Protein AF-A0A1Q7QZH1-F1 (afdb_monomer_lite)

Foldseek 3Di:
DDDDPPDDFPKDKDKDKDWDWDDDPVAIFIWIFIWMWIWTDPDPPDDTDIDTDDDTPDPDTHGDWDAWWWKWWWFAFVPFQKIKTWIWTDHGIVRFIFTWIWMARVVQRWTKIFPGKGDWDDDDQKIKTKGWIDTPPDPPPFGKIKIKIKGAQDDDPPTDAIWIWMDIPPDDTDIHGGPIGMDIDDDPD

pLDDT: mean 87.29, std 14.32, range [33.56, 98.75]

Sequence (189 aa):
MACVCTDALRSFGIATTYDARIRTPSGTFADRGQAGVALNERGPGSPADFNEFFQSDQPAPLPVPTEAAKVTGGGSLVGVDARFGFVVERKISDGPATGEWQFVNLASGDIVHSVAITSLAITGNTATFSGVCRNERAPEGTPCSFFVIVQDNGEDSQAMSDTYIVTGTGFVGAAGAVVGNVKIHSSAS

Radius of gyration: 26.39 Å; chains: 1; bounding box: 82×38×66 Å

Secondary structure (DSSP, 8-state):
---------EEEEEEEEEEEEEEETTEEEEEEEEEEEEEEE-STTSPEEEEEEEEESSSSPEEPP---EEEEEEEEETTEEEEEEEEEEE-STTPPEEEEEEEEETTTTEEEEEEEEEEEEEETTEEEEEEEEEETTSPTT---EEEEEEE---SSTTPPPPEEEEEEESS--EEEEEEEEEEEEPPP-

Structure (mmCIF, N/CA/C/O backbone):
data_AF-A0A1Q7QZH1-F1
#
_entry.id   AF-A0A1Q7QZH1-F1
#
loop_
_atom_site.group_PDB
_atom_site.id
_atom_site.type_symbol
_atom_site.label_atom_id
_atom_site.label_alt_id
_atom_site.label_comp_id
_atom_site.label_asym_id
_atom_site.label_entity_id
_atom_site.label_seq_id
_atom_site.pdbx_PDB_ins_code
_atom_site.Cartn_x
_atom_site.Cartn_y
_atom_site.Cartn_z
_atom_site.occupancy
_atom_site.B_iso_or_equiv
_atom_site.auth_seq_id
_atom_site.auth_comp_id
_atom_site.auth_asym_id
_atom_site.auth_atom_id
_atom_site.pdbx_PDB_model_num
ATOM 1 N N . MET A 1 1 ? -63.083 -21.072 45.524 1.00 40.34 1 MET A N 1
ATOM 2 C CA . MET A 1 1 ? -62.665 -20.454 44.250 1.00 40.34 1 MET A CA 1
ATOM 3 C C . MET A 1 1 ? -61.173 -20.200 44.362 1.00 40.34 1 MET A C 1
ATOM 5 O O . MET A 1 1 ? -60.780 -19.315 45.106 1.00 40.34 1 MET A O 1
ATOM 9 N N . ALA A 1 2 ? -60.351 -21.084 43.794 1.00 42.16 2 ALA A N 1
ATOM 10 C CA . ALA A 1 2 ? -58.898 -20.968 43.882 1.00 42.16 2 ALA A CA 1
ATOM 11 C C . ALA A 1 2 ? -58.414 -20.044 42.759 1.00 42.16 2 ALA A C 1
ATOM 13 O O . ALA A 1 2 ? -58.698 -20.296 41.590 1.00 42.16 2 ALA A O 1
ATOM 14 N N . CYS A 1 3 ? -57.739 -18.958 43.130 1.00 44.34 3 CYS A N 1
ATOM 15 C CA . CYS A 1 3 ? -57.020 -18.102 42.198 1.00 44.34 3 CYS A CA 1
ATOM 16 C C . CYS A 1 3 ? -55.819 -18.897 41.673 1.00 44.34 3 CYS A C 1
ATOM 18 O O . CYS A 1 3 ? -54.940 -19.260 42.454 1.00 44.34 3 CYS A O 1
ATOM 20 N N . VAL A 1 4 ? -55.807 -19.227 40.382 1.00 46.78 4 VAL A N 1
ATOM 21 C CA . VAL A 1 4 ? -54.623 -19.793 39.731 1.00 46.78 4 VAL A CA 1
ATOM 22 C C . VAL A 1 4 ? -53.815 -18.608 39.224 1.00 46.78 4 VAL A C 1
ATOM 24 O O . VAL A 1 4 ? -54.162 -18.007 38.211 1.00 46.78 4 VAL A O 1
ATOM 27 N N . CYS A 1 5 ? -52.763 -18.243 39.951 1.00 46.97 5 CYS A N 1
ATOM 28 C CA . CYS A 1 5 ? -51.748 -17.341 39.425 1.00 46.97 5 CYS A CA 1
ATOM 29 C C . CYS A 1 5 ? -50.998 -18.089 38.315 1.00 46.97 5 CYS A C 1
ATOM 31 O O . CYS A 1 5 ? -50.142 -18.923 38.600 1.00 46.97 5 CYS A O 1
ATOM 33 N N . THR A 1 6 ? -51.339 -17.843 37.051 1.00 46.88 6 THR A N 1
ATOM 34 C CA . THR A 1 6 ? -50.501 -18.246 35.916 1.00 46.88 6 THR A CA 1
ATOM 35 C C . THR A 1 6 ? -49.346 -17.260 35.779 1.00 46.88 6 THR A C 1
ATOM 37 O O . THR A 1 6 ? -49.359 -16.403 34.901 1.00 46.88 6 THR A O 1
ATOM 40 N N . ASP A 1 7 ? -48.351 -17.386 36.654 1.00 50.19 7 ASP A N 1
ATOM 41 C CA . ASP A 1 7 ? -46.969 -17.108 36.258 1.00 50.19 7 ASP A CA 1
ATOM 42 C C . ASP A 1 7 ? -46.515 -18.338 35.442 1.00 50.19 7 ASP A C 1
ATOM 44 O O . ASP A 1 7 ? -46.836 -19.475 35.774 1.00 50.19 7 ASP A O 1
ATOM 48 N N . ALA A 1 8 ? -45.815 -18.246 34.325 1.00 50.06 8 ALA A N 1
ATOM 49 C CA . ALA A 1 8 ? -44.835 -17.260 33.950 1.00 50.06 8 ALA A CA 1
ATOM 50 C C . ALA A 1 8 ? -44.651 -17.324 32.431 1.00 50.06 8 ALA A C 1
ATOM 52 O O . ALA A 1 8 ? -44.758 -18.397 31.831 1.00 50.06 8 ALA A O 1
ATOM 53 N N . LEU A 1 9 ? -44.238 -16.210 31.832 1.00 50.00 9 LEU A N 1
ATOM 54 C CA . LEU A 1 9 ? -43.322 -16.293 30.699 1.00 50.00 9 LEU A CA 1
ATOM 55 C C . LEU A 1 9 ? -42.120 -17.136 31.14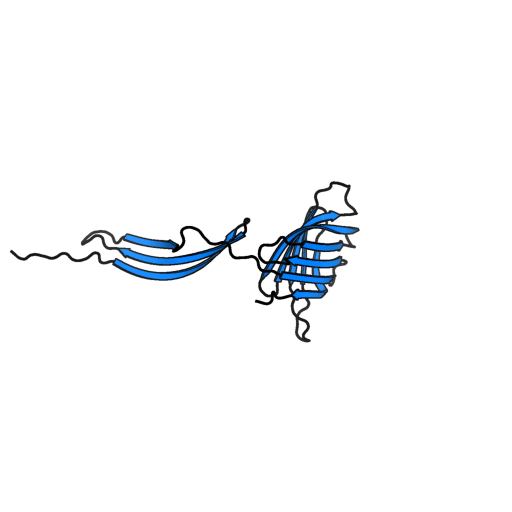7 1.00 50.00 9 LEU A C 1
ATOM 57 O O . LEU A 1 9 ? -41.292 -16.683 31.937 1.00 50.00 9 LEU A O 1
ATOM 61 N N . ARG A 1 10 ? -42.046 -18.385 30.685 1.00 61.03 10 ARG A N 1
ATOM 62 C CA . ARG A 1 10 ? -40.858 -19.224 30.840 1.00 61.03 10 ARG A CA 1
ATOM 63 C C . ARG A 1 10 ? -39.924 -18.880 29.692 1.00 61.03 10 ARG A C 1
ATOM 65 O O . ARG A 1 10 ? -39.969 -19.495 28.633 1.00 61.03 10 ARG A O 1
ATOM 72 N N . SER A 1 11 ? -39.156 -17.815 29.890 1.00 63.28 11 SER A N 1
ATOM 73 C CA . SER A 1 11 ? -38.056 -17.461 29.002 1.00 63.28 11 SER A CA 1
ATOM 74 C C . SER A 1 11 ? -36.786 -18.093 29.556 1.00 63.28 11 SER A C 1
ATOM 76 O O . SER A 1 11 ? -36.379 -17.796 30.680 1.00 63.28 11 SER A O 1
ATOM 78 N N . PHE A 1 12 ? -36.190 -19.000 28.788 1.00 69.56 12 PHE A N 1
ATOM 79 C CA . PHE A 1 12 ? -34.876 -19.558 29.082 1.00 69.56 12 PHE A CA 1
ATOM 80 C C . PHE A 1 12 ? -33.933 -19.113 27.978 1.00 69.56 12 PHE A C 1
ATOM 82 O O . PHE A 1 12 ? -34.134 -19.445 26.811 1.00 69.56 12 PHE A O 1
ATOM 89 N N . GLY A 1 13 ? -32.905 -18.358 28.339 1.00 76.94 13 GLY A N 1
ATOM 90 C CA . GLY A 1 13 ? -31.949 -17.853 27.373 1.00 76.94 13 GLY A CA 1
ATOM 91 C C . GLY A 1 13 ? -30.599 -17.589 28.003 1.00 76.94 13 GLY A C 1
ATOM 92 O O . GLY A 1 13 ? -30.476 -17.421 29.217 1.00 76.94 13 GLY A O 1
ATOM 93 N N . ILE A 1 14 ? -29.590 -17.568 27.145 1.00 78.81 14 ILE A N 1
ATOM 94 C CA . ILE A 1 14 ? -28.247 -17.119 27.482 1.00 78.81 14 ILE A CA 1
ATOM 95 C C . ILE A 1 14 ? -27.959 -15.864 26.670 1.00 78.81 14 ILE A C 1
ATOM 97 O O . ILE A 1 14 ? -28.310 -15.776 25.493 1.00 78.81 14 ILE A O 1
ATOM 101 N N . ALA A 1 15 ? -27.315 -14.898 27.307 1.00 87.88 15 ALA A N 1
ATOM 102 C CA . ALA A 1 15 ? -26.773 -13.730 26.643 1.00 87.88 15 ALA A CA 1
ATOM 103 C C . ALA A 1 15 ? -25.313 -13.580 27.057 1.00 87.88 15 ALA A C 1
ATOM 105 O O . ALA A 1 15 ? -24.949 -13.849 28.203 1.00 87.88 15 ALA A O 1
ATOM 106 N N . THR A 1 16 ? -24.486 -13.154 26.115 1.00 89.31 16 THR A N 1
ATOM 107 C CA . THR A 1 16 ? -23.112 -12.726 26.355 1.00 89.31 16 THR A CA 1
ATOM 108 C C . THR A 1 16 ? -22.960 -11.299 25.871 1.00 89.31 16 THR A C 1
ATOM 110 O O . THR A 1 16 ? -23.673 -10.858 24.969 1.00 89.31 16 THR A O 1
ATOM 113 N N . THR A 1 17 ? -22.013 -10.573 26.444 1.00 93.31 17 THR A N 1
ATOM 114 C CA . THR A 1 17 ? -21.540 -9.333 25.837 1.00 93.31 17 THR A CA 1
ATOM 115 C C . THR A 1 17 ? -20.585 -9.643 24.688 1.00 93.31 17 THR A C 1
ATOM 117 O O . THR A 1 17 ? -19.927 -10.689 24.691 1.00 93.31 17 THR A O 1
ATOM 120 N N . TYR A 1 18 ? -20.491 -8.735 23.723 1.00 89.31 18 TYR A N 1
ATOM 121 C CA . TYR A 1 18 ? -19.488 -8.763 22.663 1.00 89.31 18 TYR A CA 1
ATOM 122 C C . TYR A 1 18 ? -18.777 -7.412 22.558 1.00 89.31 18 TYR A C 1
ATOM 124 O O . TYR A 1 18 ? -19.381 -6.367 22.796 1.00 89.31 18 TYR A O 1
ATOM 132 N N . ASP A 1 19 ? -17.522 -7.462 22.118 1.00 90.00 19 ASP A N 1
ATOM 133 C CA . ASP A 1 19 ? -16.783 -6.338 21.551 1.00 90.00 19 ASP A CA 1
ATOM 134 C C . ASP A 1 19 ? -16.419 -6.716 20.109 1.00 90.00 19 ASP A C 1
ATOM 136 O O . ASP A 1 19 ? -15.806 -7.757 19.856 1.00 90.00 19 ASP A O 1
ATOM 140 N N . ALA A 1 20 ? -16.834 -5.900 19.145 1.00 85.00 20 ALA A N 1
ATOM 141 C CA . ALA A 1 20 ? -16.692 -6.157 17.721 1.00 85.00 20 ALA A CA 1
ATOM 142 C C . ALA A 1 20 ? -15.876 -5.059 17.038 1.00 85.00 20 ALA A C 1
ATOM 144 O O . ALA A 1 20 ? -15.958 -3.876 17.370 1.00 85.00 20 ALA A O 1
ATOM 145 N N . ARG A 1 21 ? -15.111 -5.458 16.019 1.00 84.06 21 ARG A N 1
ATOM 146 C CA . ARG A 1 21 ? -14.396 -4.539 15.131 1.00 84.06 21 ARG A CA 1
ATOM 147 C C . ARG A 1 21 ? -14.923 -4.691 13.709 1.00 84.06 21 ARG A C 1
ATOM 149 O O . ARG A 1 21 ? -14.686 -5.704 13.055 1.00 84.06 21 ARG A O 1
ATOM 156 N N . ILE A 1 22 ? -15.634 -3.676 13.236 1.00 83.94 22 ILE A N 1
ATOM 157 C CA . ILE A 1 22 ? -16.308 -3.636 11.937 1.00 83.94 22 ILE A CA 1
ATOM 158 C C . ILE A 1 22 ? -15.365 -2.978 10.932 1.00 83.94 22 ILE A C 1
ATOM 160 O O . ILE A 1 22 ? -14.975 -1.827 11.107 1.00 83.94 22 ILE A O 1
ATOM 164 N N . ARG A 1 23 ? -14.981 -3.691 9.870 1.00 75.88 23 ARG A N 1
ATOM 165 C CA . ARG A 1 23 ? -14.139 -3.146 8.793 1.00 75.88 23 ARG A CA 1
ATOM 166 C C . ARG A 1 23 ? -14.992 -2.867 7.564 1.00 75.88 23 ARG A C 1
ATOM 168 O O . ARG A 1 23 ? -15.700 -3.747 7.087 1.00 75.88 23 ARG A O 1
ATOM 175 N N . THR A 1 24 ? -14.894 -1.654 7.042 1.00 76.56 24 THR A N 1
ATOM 176 C CA . THR A 1 24 ? -15.587 -1.200 5.831 1.00 76.56 24 THR A CA 1
ATOM 177 C C . THR A 1 24 ? -14.598 -0.458 4.923 1.00 76.56 24 THR A C 1
ATOM 179 O O . THR A 1 24 ? -13.529 -0.060 5.397 1.00 76.56 24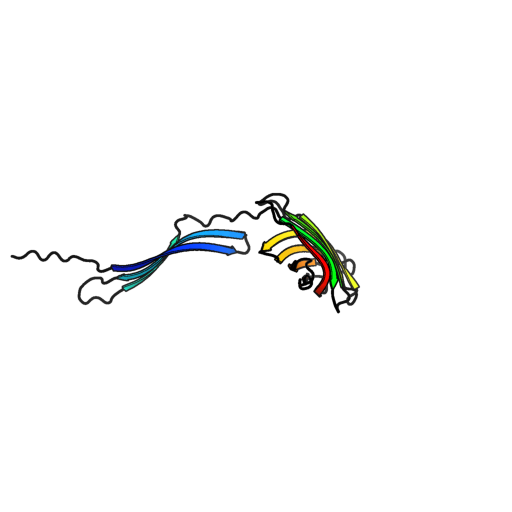 THR A O 1
ATOM 182 N N . PRO A 1 25 ? -14.932 -0.200 3.645 1.00 73.12 25 PRO A N 1
ATOM 183 C CA . PRO A 1 25 ? -14.110 0.659 2.791 1.00 73.12 25 PRO A CA 1
ATOM 184 C C . PRO A 1 25 ? -13.909 2.081 3.340 1.00 73.12 25 PRO A C 1
ATOM 186 O O . PRO A 1 25 ? -12.904 2.709 3.027 1.00 73.12 25 PRO A O 1
ATOM 189 N N . SER A 1 26 ? -14.843 2.592 4.154 1.00 69.50 26 SER A N 1
ATOM 190 C CA . SER A 1 26 ? -14.773 3.936 4.742 1.00 69.50 26 SER A CA 1
ATOM 191 C C . SER A 1 26 ? -14.037 3.992 6.081 1.00 69.50 26 SER A C 1
ATOM 193 O O . SER A 1 26 ? -13.818 5.084 6.601 1.00 69.50 26 SER A O 1
ATOM 195 N N . GLY A 1 27 ? -13.641 2.851 6.648 1.00 68.94 27 GLY A N 1
ATOM 196 C CA . GLY A 1 27 ? -12.890 2.820 7.896 1.00 68.94 27 GLY A CA 1
ATOM 197 C C . GLY A 1 27 ? -13.150 1.590 8.750 1.00 68.94 27 GLY A C 1
ATOM 198 O O . GLY A 1 27 ? -13.881 0.665 8.379 1.00 68.94 27 GLY A O 1
ATOM 199 N N . THR A 1 28 ? -12.517 1.592 9.920 1.00 79.56 28 THR A N 1
ATOM 200 C CA . THR A 1 28 ? -12.728 0.582 10.953 1.00 79.56 28 THR A CA 1
ATOM 201 C C . THR A 1 28 ? -13.490 1.192 12.115 1.00 79.56 28 THR A C 1
ATOM 203 O O . THR A 1 28 ? -13.139 2.275 12.573 1.00 79.56 28 THR A O 1
ATOM 206 N N . PHE A 1 29 ? -14.494 0.482 12.609 1.00 86.00 29 PHE A N 1
ATOM 207 C CA . PHE A 1 29 ? -15.361 0.925 13.688 1.00 86.00 29 PHE A CA 1
ATOM 208 C C . PHE A 1 29 ? -15.359 -0.104 14.818 1.00 86.00 29 PHE A C 1
ATOM 210 O O . PHE A 1 29 ? -15.213 -1.301 14.568 1.00 86.00 29 PHE A O 1
ATOM 217 N N . ALA A 1 30 ? -15.477 0.361 16.052 1.00 88.69 30 ALA A N 1
ATOM 218 C CA . ALA A 1 30 ? -15.711 -0.457 17.225 1.00 88.69 30 ALA A CA 1
ATOM 219 C C . ALA A 1 30 ? -17.203 -0.428 17.550 1.00 88.69 30 ALA A C 1
ATOM 221 O O . ALA A 1 30 ? -17.844 0.622 17.472 1.00 88.69 30 ALA A O 1
ATOM 222 N N . ASP A 1 31 ? -17.727 -1.590 17.900 1.00 91.19 31 ASP A N 1
ATOM 223 C CA . ASP A 1 31 ? -19.073 -1.756 18.421 1.00 91.19 31 ASP A CA 1
ATOM 224 C C . ASP A 1 31 ? -19.022 -2.683 19.633 1.00 91.19 31 ASP A C 1
ATOM 226 O O . ASP A 1 31 ? -18.140 -3.538 19.731 1.00 91.19 31 ASP A O 1
ATOM 230 N N . ARG A 1 32 ? -19.964 -2.522 20.552 1.00 93.06 32 ARG A N 1
ATOM 231 C CA . ARG A 1 32 ? -20.117 -3.399 21.711 1.00 93.06 32 ARG A CA 1
ATOM 232 C C . ARG A 1 32 ? -21.587 -3.572 22.026 1.00 93.06 32 ARG A C 1
ATOM 234 O O . ARG A 1 32 ? -22.387 -2.675 21.755 1.00 93.06 32 ARG A O 1
ATOM 241 N N . GLY A 1 33 ? -21.938 -4.701 22.615 1.00 92.81 33 GLY A N 1
ATOM 242 C CA . GLY A 1 33 ? -23.333 -4.993 22.895 1.00 92.81 33 GLY A CA 1
ATOM 243 C C . GLY A 1 33 ? -23.555 -6.361 23.499 1.00 92.81 33 GLY A C 1
ATOM 244 O O . GLY A 1 33 ? -22.652 -6.949 24.095 1.00 92.81 33 GLY A O 1
ATOM 245 N N . GLN A 1 34 ? -24.765 -6.877 23.315 1.00 93.44 34 GLN A N 1
ATOM 246 C CA . GLN A 1 34 ? -25.167 -8.211 23.733 1.00 93.44 34 GLN A CA 1
ATOM 247 C C . GLN A 1 34 ? -25.594 -9.066 22.544 1.00 93.44 34 GLN A C 1
ATOM 249 O O . GLN A 1 34 ? -26.285 -8.608 21.634 1.00 93.44 34 GLN A O 1
ATOM 254 N N . ALA A 1 35 ? -25.196 -10.332 22.586 1.00 91.75 35 ALA A N 1
ATOM 255 C CA . ALA A 1 35 ? -25.671 -11.373 21.692 1.00 91.75 35 ALA A CA 1
ATOM 256 C C . ALA A 1 35 ? -26.287 -12.487 22.534 1.00 91.75 35 ALA A C 1
ATOM 258 O O . ALA A 1 35 ? -25.700 -12.911 23.537 1.00 91.75 35 ALA A O 1
ATOM 259 N N . GLY A 1 36 ? -27.463 -12.966 22.147 1.00 90.31 36 GLY A N 1
ATOM 260 C CA . GLY A 1 36 ? -28.151 -13.984 22.924 1.00 90.31 36 GLY A CA 1
ATOM 261 C C . GLY A 1 36 ? -29.119 -14.828 22.121 1.00 90.31 36 GLY A C 1
ATOM 262 O O . GLY A 1 36 ? -29.566 -14.460 21.034 1.00 90.31 36 GLY A O 1
ATOM 263 N N . VAL A 1 37 ? -29.430 -15.978 22.709 1.00 88.31 37 VAL A N 1
ATOM 264 C CA . VAL A 1 37 ? -30.382 -16.955 22.191 1.00 88.31 37 VAL A CA 1
ATOM 265 C C . VAL A 1 37 ? -31.345 -17.304 23.315 1.00 88.31 37 VAL A C 1
ATOM 267 O O . VAL A 1 37 ? -30.918 -17.607 24.434 1.00 88.31 37 VAL A O 1
ATOM 270 N N . ALA A 1 38 ? -32.641 -17.259 23.025 1.00 84.81 38 ALA A N 1
ATOM 271 C CA . ALA A 1 38 ? -33.696 -17.555 23.981 1.00 84.81 38 ALA A CA 1
ATOM 272 C C . ALA A 1 38 ? -34.776 -18.456 23.376 1.00 84.81 38 ALA A C 1
ATOM 274 O O . ALA A 1 38 ? -35.161 -18.308 22.217 1.00 84.81 38 ALA A O 1
ATOM 275 N N . LEU A 1 39 ? -35.296 -19.355 24.208 1.00 83.25 39 LEU A N 1
ATOM 276 C CA . LEU A 1 39 ? -36.536 -20.083 23.979 1.00 83.25 39 LEU A CA 1
ATOM 277 C C . LEU A 1 39 ? -37.633 -19.425 24.809 1.00 83.25 39 LEU A C 1
ATOM 279 O O . LEU A 1 39 ? -37.523 -19.323 26.034 1.00 83.25 39 LEU A O 1
ATOM 283 N N . ASN A 1 40 ? -38.685 -18.974 24.135 1.00 78.12 40 ASN A N 1
ATOM 284 C CA . ASN A 1 40 ? -39.823 -18.316 24.756 1.00 78.12 40 ASN A CA 1
ATOM 285 C C . ASN A 1 40 ? -41.071 -19.181 24.583 1.00 78.12 40 ASN A C 1
ATOM 287 O O . ASN A 1 40 ? -41.546 -19.384 23.467 1.00 78.12 40 ASN A O 1
ATOM 291 N N . GLU A 1 41 ? -41.645 -19.662 25.683 1.00 75.25 41 GLU A N 1
ATOM 292 C CA . GLU A 1 41 ? -42.950 -20.325 25.647 1.00 75.25 41 GLU A CA 1
ATOM 293 C C . GLU A 1 41 ? -44.065 -19.297 25.888 1.00 75.25 41 GLU A C 1
ATOM 295 O O . GLU A 1 41 ? -44.160 -18.706 26.966 1.00 75.25 41 GLU A O 1
ATOM 300 N N . ARG A 1 42 ? -44.945 -19.094 24.894 1.00 67.69 42 ARG A N 1
ATOM 301 C CA . ARG A 1 42 ? -46.113 -18.186 24.997 1.00 67.69 42 ARG A CA 1
ATOM 302 C C . ARG A 1 42 ? -47.256 -18.714 25.872 1.00 67.69 42 ARG A C 1
ATOM 304 O O . ARG A 1 42 ? -48.280 -18.047 26.004 1.00 67.69 42 ARG A O 1
ATOM 311 N N . GLY A 1 43 ? -47.082 -19.883 26.482 1.00 65.62 43 GLY A N 1
ATOM 312 C CA . GLY A 1 43 ? -48.049 -20.522 27.367 1.00 65.62 43 GLY A CA 1
ATOM 313 C C . GLY A 1 43 ? -48.318 -21.985 26.995 1.00 65.62 43 GLY A C 1
ATOM 314 O O . GLY A 1 43 ? -47.794 -22.486 25.997 1.00 65.62 43 GLY A O 1
ATOM 315 N N . PRO A 1 44 ? -49.140 -22.691 27.790 1.00 65.12 44 PRO A N 1
ATOM 316 C CA . PRO A 1 44 ? -49.392 -24.119 27.609 1.00 65.12 44 PRO A CA 1
ATOM 317 C C . PRO A 1 44 ? -49.995 -24.428 26.231 1.00 65.12 44 PRO A C 1
ATOM 319 O O . PRO A 1 44 ? -51.029 -23.873 25.866 1.00 65.12 44 PRO A O 1
ATOM 322 N N . GLY A 1 45 ? -49.357 -25.324 25.472 1.00 66.69 45 GLY A N 1
ATOM 323 C CA . GLY A 1 45 ? -49.828 -25.762 24.150 1.00 66.69 45 GLY A CA 1
ATOM 324 C C . GLY A 1 45 ? -49.454 -24.845 22.978 1.00 66.69 45 GLY A C 1
ATOM 325 O O . GLY A 1 45 ? -49.818 -25.153 21.845 1.00 66.69 45 GLY A O 1
ATOM 326 N N . SER A 1 46 ? -48.721 -23.753 23.222 1.00 70.25 46 SER A N 1
ATOM 327 C CA . SER A 1 46 ? -48.132 -22.935 22.152 1.00 70.25 46 SER A CA 1
ATOM 328 C C . SER A 1 46 ? -46.774 -23.505 21.724 1.00 70.25 46 SER A C 1
ATOM 330 O O . SER A 1 46 ? -46.047 -24.010 22.582 1.00 70.25 46 SER A O 1
ATOM 332 N N . PRO A 1 47 ? -46.395 -23.427 20.435 1.00 71.62 47 PRO A N 1
ATOM 333 C CA . PRO A 1 47 ? -45.027 -23.728 20.028 1.00 71.62 47 PRO A CA 1
ATOM 334 C C . PRO A 1 47 ? -44.052 -22.773 20.731 1.00 71.62 47 PRO A C 1
ATOM 336 O O . PRO A 1 47 ? -44.365 -21.600 20.938 1.00 71.62 47 PRO A O 1
ATOM 339 N N . ALA A 1 48 ? -42.889 -23.290 21.129 1.00 73.88 48 ALA A N 1
ATOM 340 C CA . ALA A 1 48 ? -41.814 -22.461 21.655 1.00 73.88 48 ALA A CA 1
ATOM 341 C C . ALA A 1 48 ? -41.254 -21.580 20.529 1.00 73.88 48 ALA A C 1
ATOM 343 O O . ALA A 1 48 ? -40.928 -22.082 19.451 1.00 73.88 48 ALA A O 1
ATOM 344 N N . ASP A 1 49 ? -41.125 -20.283 20.796 1.00 80.31 49 ASP A N 1
ATOM 345 C CA . ASP A 1 49 ? -40.507 -19.328 19.885 1.00 80.31 49 ASP A CA 1
ATOM 346 C C . ASP A 1 49 ? -38.999 -19.290 20.162 1.00 80.31 49 ASP A C 1
ATOM 348 O O . ASP A 1 49 ? -38.562 -19.028 21.287 1.00 80.31 49 ASP A O 1
ATOM 352 N N . PHE A 1 50 ? -38.198 -19.539 19.130 1.00 80.50 50 PHE A N 1
ATOM 353 C CA . PHE A 1 50 ? -36.752 -19.355 19.173 1.00 80.50 50 PHE A CA 1
ATOM 354 C C . PHE A 1 50 ? -36.419 -17.911 18.791 1.00 80.50 50 PHE A C 1
ATOM 356 O O . PHE A 1 50 ? -36.819 -17.445 17.724 1.00 80.50 50 PHE A O 1
ATOM 363 N N . ASN A 1 51 ? -35.718 -17.197 19.669 1.00 82.69 51 ASN A N 1
ATOM 364 C CA . ASN A 1 51 ? -35.330 -15.808 19.463 1.00 82.69 51 ASN A CA 1
ATOM 365 C C . ASN A 1 51 ? -33.809 -15.670 19.531 1.00 82.69 51 ASN A C 1
ATOM 367 O O . ASN A 1 51 ? -33.209 -15.956 20.567 1.00 82.69 51 ASN A O 1
ATOM 371 N N . GLU A 1 52 ? -33.212 -15.175 18.454 1.00 87.81 52 GLU A N 1
ATOM 372 C CA . GLU A 1 52 ? -31.814 -14.750 18.409 1.00 87.81 52 GLU A CA 1
ATOM 373 C C . GLU A 1 52 ? -31.782 -13.229 18.350 1.00 87.81 52 GLU A C 1
ATOM 375 O O . GLU A 1 52 ? -32.515 -12.617 17.569 1.00 87.81 52 GLU A O 1
ATOM 380 N N . PHE A 1 53 ? -30.938 -12.607 19.166 1.00 85.06 53 PHE A N 1
ATOM 381 C CA . PHE A 1 53 ? -30.774 -11.161 19.129 1.00 85.06 53 PHE A CA 1
ATOM 382 C C . PHE A 1 53 ? -29.306 -10.760 19.129 1.00 85.06 53 PHE A C 1
ATOM 384 O O . PHE A 1 53 ? -28.467 -11.359 19.802 1.00 85.06 53 PHE A O 1
ATOM 391 N N . PHE A 1 54 ? -29.045 -9.686 18.391 1.00 87.31 54 PHE A N 1
ATOM 392 C CA . PHE A 1 54 ? -27.844 -8.873 18.478 1.00 87.31 54 PHE A CA 1
ATOM 393 C C . PHE A 1 54 ? -28.295 -7.456 18.784 1.00 87.31 54 PHE A C 1
ATOM 395 O O . PHE A 1 54 ? -29.051 -6.859 18.016 1.00 87.31 54 PHE A O 1
ATOM 402 N N . GLN A 1 55 ? -27.858 -6.934 19.919 1.00 90.19 55 GLN A N 1
ATOM 403 C CA . GLN A 1 55 ? -28.217 -5.602 20.363 1.00 90.19 55 GLN A CA 1
ATOM 404 C C . GLN A 1 55 ? -26.943 -4.833 20.672 1.00 90.19 55 GLN A C 1
ATOM 406 O O . GLN A 1 55 ? -26.239 -5.167 21.620 1.00 90.19 55 GLN A O 1
ATOM 411 N N . SER A 1 56 ? -26.662 -3.809 19.869 1.00 90.44 56 SER A N 1
ATOM 412 C CA . SER A 1 56 ? -25.595 -2.857 20.167 1.00 90.44 56 SER A CA 1
ATOM 413 C C . SER A 1 56 ? -25.995 -1.982 21.357 1.00 90.44 56 SER A C 1
ATOM 415 O O . SER A 1 56 ? -27.141 -1.535 21.461 1.00 90.44 56 SER A O 1
ATOM 417 N N . ASP A 1 57 ? -25.030 -1.708 22.233 1.00 91.94 57 ASP A N 1
ATOM 418 C CA . ASP A 1 57 ? -25.152 -0.739 23.327 1.00 91.94 57 ASP A CA 1
ATOM 419 C C . ASP A 1 57 ? -24.894 0.700 22.845 1.00 91.94 57 ASP A C 1
ATOM 421 O O . ASP A 1 57 ? -24.940 1.654 23.629 1.00 91.94 57 ASP A O 1
ATOM 425 N N . GLN A 1 58 ? -24.569 0.871 21.561 1.00 86.50 58 GLN A N 1
ATOM 426 C CA . GLN A 1 58 ? -24.216 2.146 20.959 1.00 86.50 58 GLN A CA 1
ATOM 427 C C . GLN A 1 58 ? -25.250 2.541 19.894 1.00 86.50 58 GLN A C 1
ATOM 429 O O . GLN A 1 58 ? -25.690 1.713 19.102 1.00 86.50 58 GLN A O 1
ATOM 434 N N . PRO A 1 59 ? -25.633 3.828 19.814 1.00 85.50 59 PRO A N 1
ATOM 435 C CA . PRO A 1 59 ? -26.549 4.298 18.773 1.00 85.50 59 PRO A CA 1
ATOM 436 C C . PRO A 1 59 ? -25.932 4.223 17.365 1.00 85.50 59 PRO A C 1
ATOM 438 O O . PRO A 1 59 ? -26.660 4.208 16.376 1.00 85.50 59 PRO A O 1
ATOM 441 N N . ALA A 1 60 ? -24.598 4.185 17.276 1.00 83.38 60 ALA A N 1
ATOM 442 C CA . ALA A 1 60 ? -23.831 3.896 16.071 1.00 83.38 60 ALA A CA 1
ATOM 443 C C . ALA A 1 60 ? -22.431 3.367 16.451 1.00 83.38 60 ALA A C 1
ATOM 445 O O . ALA A 1 60 ? -21.914 3.760 17.504 1.00 83.38 60 ALA A O 1
ATOM 446 N N . PRO A 1 61 ? -21.787 2.548 15.596 1.00 80.81 61 PRO A N 1
ATOM 447 C CA . PRO A 1 61 ? -20.394 2.148 15.777 1.00 80.81 61 PRO A CA 1
ATOM 448 C C . PRO A 1 61 ? -19.459 3.361 15.833 1.00 80.81 61 PRO A C 1
ATOM 450 O O . PRO A 1 61 ? -19.575 4.286 15.023 1.00 80.81 61 PRO A O 1
ATOM 453 N N . LEU A 1 62 ? -18.507 3.356 16.763 1.00 84.25 62 LEU A N 1
ATOM 454 C CA . LEU A 1 62 ? -17.531 4.437 16.900 1.00 84.25 62 LEU A CA 1
ATOM 455 C C . LEU A 1 62 ? -16.349 4.206 15.956 1.00 84.25 62 LEU A C 1
ATOM 457 O O . LEU A 1 62 ? -15.847 3.085 15.904 1.00 84.25 62 LEU A O 1
ATOM 461 N N . PRO A 1 63 ? -15.855 5.219 15.225 1.00 81.75 63 PRO A N 1
ATOM 462 C CA . PRO A 1 63 ? -14.636 5.060 14.442 1.00 81.75 63 PRO A CA 1
ATOM 463 C C . PRO A 1 63 ? -13.470 4.701 15.370 1.00 81.75 63 PRO A C 1
ATOM 465 O O . PRO A 1 63 ? -13.276 5.327 16.412 1.00 81.75 63 PRO A O 1
ATOM 468 N N . VAL A 1 64 ? -12.701 3.679 14.996 1.00 79.25 64 VAL A N 1
ATOM 469 C CA . VAL A 1 64 ? -11.439 3.358 15.664 1.00 79.25 64 VAL A CA 1
ATOM 470 C C . VAL A 1 64 ? -10.386 4.311 15.113 1.00 79.25 64 VAL A C 1
ATOM 472 O O . VAL A 1 64 ? -10.166 4.278 13.896 1.00 79.25 64 VAL A O 1
ATOM 475 N N . PRO A 1 65 ? -9.723 5.115 15.964 1.00 74.00 65 PRO A N 1
ATOM 476 C CA . PRO A 1 65 ? -8.664 5.997 15.510 1.00 74.00 65 PRO A CA 1
ATOM 477 C C . PRO A 1 65 ? -7.598 5.213 14.753 1.00 74.00 65 PRO A C 1
ATOM 479 O O . PRO A 1 65 ? -7.146 4.144 15.176 1.00 74.00 65 PRO A O 1
ATOM 482 N N . THR A 1 66 ? -7.195 5.744 13.611 1.00 76.50 66 THR A N 1
ATOM 483 C CA . THR A 1 66 ? -6.017 5.259 12.906 1.00 76.50 66 THR A CA 1
ATOM 484 C C . THR A 1 66 ? -4.788 5.853 13.572 1.00 76.50 66 THR A C 1
ATOM 486 O O . THR A 1 66 ? -4.579 7.059 13.530 1.00 76.50 66 THR A O 1
ATOM 489 N N . GLU A 1 67 ? -3.973 5.022 14.214 1.00 81.44 67 GLU A N 1
ATOM 490 C CA . GLU A 1 67 ? -2.806 5.511 14.950 1.00 81.44 67 GLU A CA 1
ATOM 491 C C . GLU A 1 67 ? -1.743 6.123 14.033 1.00 81.44 67 GLU A C 1
ATOM 493 O O . GLU A 1 67 ? -1.620 5.767 12.849 1.00 81.44 67 GLU A O 1
ATOM 498 N N . ALA A 1 68 ? -0.958 7.040 14.609 1.00 86.88 68 ALA A N 1
ATOM 499 C CA . ALA A 1 68 ? 0.311 7.443 14.027 1.00 86.88 68 ALA A CA 1
ATOM 500 C C . ALA A 1 68 ? 1.170 6.195 13.788 1.00 86.88 68 ALA A C 1
ATOM 502 O O . ALA A 1 68 ? 1.215 5.291 14.608 1.00 86.88 68 ALA A O 1
ATOM 503 N N . ALA A 1 69 ? 1.813 6.112 12.637 1.00 90.31 69 ALA A N 1
ATOM 504 C CA . ALA A 1 69 ? 2.506 4.903 12.227 1.00 90.31 69 ALA A CA 1
ATOM 505 C C . ALA A 1 69 ? 3.566 5.255 11.200 1.00 90.31 69 ALA A C 1
ATOM 507 O O . ALA A 1 69 ? 3.376 6.177 10.406 1.00 90.31 69 ALA A O 1
ATOM 508 N N . LYS A 1 70 ? 4.657 4.497 11.167 1.00 95.06 70 LYS A N 1
ATOM 509 C CA . LYS A 1 70 ? 5.689 4.656 10.148 1.00 95.06 70 LYS A CA 1
ATOM 510 C C . LYS A 1 70 ? 6.194 3.297 9.704 1.00 95.06 70 LYS A C 1
ATOM 512 O O . LYS A 1 70 ? 6.463 2.422 10.520 1.00 95.06 70 LYS A O 1
ATOM 517 N N . VAL A 1 71 ? 6.351 3.143 8.398 1.00 97.50 71 VAL A N 1
ATOM 518 C CA . VAL A 1 71 ? 6.973 1.982 7.778 1.00 97.50 71 VAL A CA 1
ATOM 519 C C . VAL A 1 71 ? 8.028 2.460 6.788 1.00 97.50 71 VAL A C 1
ATOM 521 O O . VAL A 1 71 ? 7.810 3.385 6.003 1.00 97.50 71 VAL A O 1
ATOM 524 N N . THR A 1 72 ? 9.203 1.854 6.849 1.00 98.00 72 THR A N 1
ATOM 525 C CA . THR A 1 72 ? 10.319 2.153 5.950 1.00 98.00 72 THR A CA 1
ATOM 526 C C . THR A 1 72 ? 10.867 0.865 5.387 1.00 98.00 72 THR A C 1
ATOM 528 O O . THR A 1 72 ? 10.864 -0.145 6.079 1.00 98.00 72 THR A O 1
ATOM 531 N N . GLY A 1 73 ? 11.391 0.887 4.175 1.00 97.56 73 GLY A N 1
ATOM 532 C CA . GLY A 1 73 ? 12.064 -0.288 3.655 1.00 97.56 73 GLY A CA 1
ATOM 533 C C . GLY A 1 73 ? 12.706 -0.047 2.311 1.00 97.56 73 GLY A C 1
ATOM 534 O O . GLY A 1 73 ? 12.412 0.928 1.618 1.00 97.56 73 GLY A O 1
ATOM 535 N N . GLY A 1 74 ? 13.594 -0.953 1.941 1.00 98.06 74 GLY A N 1
ATOM 536 C CA . GLY A 1 74 ? 14.242 -0.922 0.644 1.00 98.06 74 GLY A CA 1
ATOM 537 C C . GLY A 1 74 ? 15.102 -2.148 0.413 1.00 98.06 74 GLY A C 1
ATOM 538 O O . GLY A 1 74 ? 15.609 -2.763 1.354 1.00 98.06 74 GLY A O 1
ATOM 539 N N . GLY A 1 75 ? 15.263 -2.496 -0.858 1.00 97.62 75 GLY A N 1
ATOM 540 C CA . GLY A 1 75 ? 16.046 -3.655 -1.255 1.00 97.62 75 GLY A CA 1
ATOM 541 C C . GLY A 1 75 ? 15.666 -4.187 -2.627 1.00 97.62 75 GLY A C 1
ATOM 542 O O . GLY A 1 75 ? 15.050 -3.501 -3.447 1.00 97.62 75 GLY A O 1
ATOM 543 N N . SER A 1 76 ? 16.054 -5.434 -2.860 1.00 97.75 76 SER A N 1
ATOM 544 C CA . SER A 1 76 ? 15.674 -6.234 -4.025 1.00 97.75 76 SER A CA 1
ATOM 545 C C . SER A 1 76 ? 14.901 -7.477 -3.606 1.00 97.75 76 SER A C 1
ATOM 547 O O . SER A 1 76 ? 14.911 -7.851 -2.435 1.00 97.75 76 SER A O 1
ATOM 549 N N . LEU A 1 77 ? 14.253 -8.137 -4.560 1.00 97.38 77 LEU A N 1
ATOM 550 C CA . LEU A 1 77 ? 13.524 -9.380 -4.314 1.00 97.38 77 LEU A CA 1
ATOM 551 C C . LEU A 1 77 ? 14.369 -10.603 -4.692 1.00 97.38 77 LEU A C 1
ATOM 553 O O . LEU A 1 77 ? 15.046 -10.619 -5.718 1.00 97.38 77 LEU A O 1
ATOM 557 N N . VAL A 1 78 ? 14.337 -11.648 -3.866 1.00 96.44 78 VAL A N 1
ATOM 558 C CA . VAL A 1 78 ? 15.026 -12.915 -4.155 1.00 96.44 78 VAL A CA 1
ATOM 559 C C . VAL A 1 78 ? 14.423 -13.556 -5.405 1.00 96.44 78 VAL A C 1
ATOM 561 O O . VAL A 1 78 ? 13.220 -13.798 -5.462 1.00 96.44 78 VAL A O 1
ATOM 564 N N . GLY A 1 79 ? 15.266 -13.866 -6.393 1.00 93.44 79 GLY A N 1
ATOM 565 C CA . GLY A 1 79 ? 14.853 -14.567 -7.615 1.00 93.44 79 GLY A CA 1
ATOM 566 C C . GLY A 1 79 ? 13.965 -13.749 -8.559 1.00 93.44 79 GLY A C 1
ATOM 567 O O . GLY A 1 79 ? 13.458 -14.300 -9.533 1.00 93.44 79 GLY A O 1
ATOM 568 N N . VAL A 1 80 ? 13.781 -12.454 -8.288 1.00 94.38 80 VAL A N 1
ATOM 569 C CA . VAL A 1 80 ? 13.015 -11.531 -9.127 1.00 94.38 80 VAL A CA 1
ATOM 570 C C . VAL A 1 80 ? 13.866 -10.289 -9.362 1.00 94.38 80 VAL A C 1
ATOM 572 O O . VAL A 1 80 ? 14.299 -9.647 -8.407 1.00 94.38 80 VAL A O 1
ATOM 575 N N . ASP A 1 81 ? 14.072 -9.914 -10.625 1.00 95.56 81 ASP A N 1
ATOM 576 C CA . ASP A 1 81 ? 14.837 -8.718 -11.000 1.00 95.56 81 ASP A CA 1
ATOM 577 C C . ASP A 1 81 ? 14.023 -7.438 -10.750 1.00 95.56 81 ASP A C 1
ATOM 579 O O . ASP A 1 81 ? 13.634 -6.708 -11.663 1.00 95.56 81 ASP A O 1
ATOM 583 N N . ALA A 1 82 ? 13.736 -7.170 -9.480 1.00 97.69 82 ALA A N 1
ATOM 584 C CA . ALA A 1 82 ? 12.986 -6.015 -9.030 1.00 97.69 82 ALA A CA 1
ATOM 585 C C . ALA A 1 82 ? 13.610 -5.393 -7.778 1.00 97.69 82 ALA A C 1
ATOM 587 O O . ALA A 1 82 ? 14.206 -6.076 -6.938 1.00 97.69 82 ALA A O 1
ATOM 588 N N . ARG A 1 83 ? 13.467 -4.073 -7.662 1.00 98.25 83 ARG A N 1
ATOM 589 C CA . ARG A 1 83 ? 13.962 -3.257 -6.549 1.00 98.25 83 ARG A CA 1
ATOM 590 C C . ARG A 1 83 ? 12.871 -2.325 -6.064 1.00 98.25 83 ARG A C 1
ATOM 592 O O . ARG A 1 83 ? 12.033 -1.890 -6.849 1.00 98.25 83 ARG A O 1
ATOM 599 N N . PHE A 1 84 ? 12.907 -1.986 -4.787 1.00 98.62 84 PHE A N 1
ATOM 600 C CA . PHE A 1 84 ? 11.946 -1.071 -4.189 1.00 98.62 84 PHE A CA 1
ATOM 601 C C . PHE A 1 84 ? 12.598 -0.214 -3.107 1.00 98.62 84 PHE A C 1
ATOM 603 O O . PHE A 1 84 ? 13.643 -0.560 -2.552 1.00 98.62 84 PHE A O 1
ATOM 610 N N . GLY A 1 85 ? 11.939 0.894 -2.788 1.00 98.69 85 GLY A N 1
ATOM 611 C CA . GLY A 1 85 ? 12.265 1.742 -1.650 1.00 98.69 85 GLY A CA 1
ATOM 612 C C . GLY A 1 85 ? 11.044 2.540 -1.222 1.00 98.69 85 GLY A C 1
ATOM 613 O O . GLY A 1 85 ? 10.257 2.964 -2.069 1.00 98.69 85 GLY A O 1
ATOM 614 N N . PHE A 1 86 ? 10.853 2.722 0.080 1.00 98.69 86 PHE A N 1
ATOM 615 C CA . PHE A 1 86 ? 9.759 3.528 0.602 1.00 98.69 86 PHE A CA 1
ATOM 616 C C . PHE A 1 86 ? 10.018 4.062 2.007 1.00 98.69 86 PHE A C 1
ATOM 618 O O . PHE A 1 86 ? 10.693 3.447 2.836 1.00 98.69 86 PHE A O 1
ATOM 625 N N . VAL A 1 87 ? 9.386 5.198 2.277 1.00 98.38 87 VAL A N 1
ATOM 626 C CA . VAL A 1 87 ? 9.170 5.761 3.607 1.00 98.38 87 VAL A CA 1
ATOM 627 C C . VAL A 1 87 ? 7.731 6.238 3.615 1.00 98.38 87 VAL A C 1
ATOM 629 O O . VAL A 1 87 ? 7.401 7.183 2.907 1.00 98.38 87 VAL A O 1
ATOM 632 N N . VAL A 1 88 ? 6.873 5.575 4.384 1.00 98.00 88 VAL A N 1
ATOM 633 C CA . VAL A 1 88 ? 5.444 5.888 4.458 1.00 98.00 88 VAL A CA 1
ATOM 634 C C . VAL A 1 88 ? 5.052 6.062 5.912 1.00 98.00 88 VAL A C 1
ATOM 636 O O . VAL A 1 88 ? 5.359 5.221 6.755 1.00 98.00 88 VAL A O 1
ATOM 639 N N . GLU A 1 89 ? 4.370 7.158 6.218 1.00 96.12 89 GLU A N 1
ATOM 640 C CA . GLU A 1 89 ? 3.984 7.476 7.584 1.00 96.12 89 GLU A CA 1
ATOM 641 C C . GLU A 1 89 ? 2.640 8.194 7.679 1.00 96.12 89 GLU A C 1
ATOM 643 O O . GLU A 1 89 ? 2.245 8.984 6.818 1.00 96.12 89 GLU A O 1
ATOM 648 N N . ARG A 1 90 ? 1.968 7.947 8.798 1.00 94.06 90 ARG A N 1
ATOM 649 C CA . ARG A 1 90 ? 0.932 8.798 9.362 1.00 94.06 90 ARG A CA 1
ATOM 650 C C . ARG A 1 90 ? 1.537 9.472 10.591 1.00 94.06 90 ARG A C 1
ATOM 652 O O . ARG A 1 90 ? 1.828 8.803 11.576 1.00 94.06 90 ARG A O 1
ATOM 659 N N . LYS A 1 91 ? 1.736 10.791 10.536 1.00 89.19 91 LYS A N 1
ATOM 660 C CA . LYS A 1 91 ? 2.435 11.537 11.602 1.00 89.19 91 LYS A CA 1
ATOM 661 C C . LYS A 1 91 ? 1.620 11.707 12.883 1.00 89.19 91 LYS A C 1
ATOM 663 O O . LYS A 1 91 ? 2.192 11.775 13.962 1.00 89.19 91 LYS A O 1
ATOM 668 N N . ILE A 1 92 ? 0.303 11.822 12.749 1.00 85.62 92 ILE A N 1
ATOM 669 C CA . ILE A 1 92 ? -0.637 12.034 13.854 1.00 85.62 92 ILE A CA 1
ATOM 670 C C . ILE A 1 92 ? -1.826 11.099 13.680 1.00 85.62 92 ILE A C 1
ATOM 672 O O . ILE A 1 92 ? -2.186 10.789 12.543 1.00 85.62 92 ILE A O 1
ATOM 676 N N . SER A 1 93 ? -2.445 10.672 14.779 1.00 83.62 93 SER A N 1
ATOM 677 C CA . SER A 1 93 ? -3.647 9.841 14.712 1.00 83.62 93 SER A CA 1
ATOM 678 C C . SER A 1 93 ? -4.734 10.517 13.874 1.00 83.62 93 SER A C 1
ATOM 680 O O . SER A 1 93 ? -4.918 11.731 13.96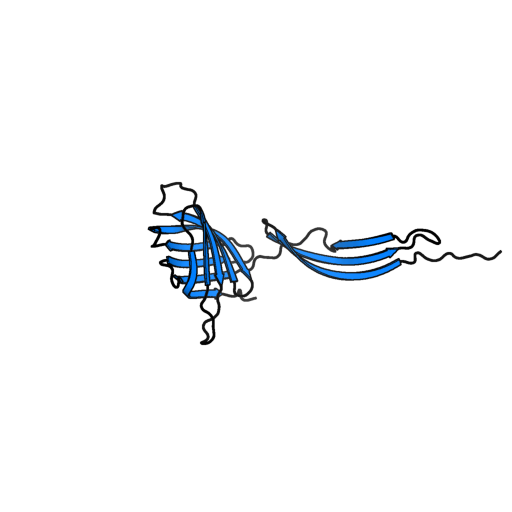0 1.00 83.62 93 SER A O 1
ATOM 682 N N . ASP A 1 94 ? -5.383 9.741 13.008 1.00 83.31 94 ASP A N 1
ATOM 683 C CA . ASP A 1 94 ? -6.379 10.192 12.022 1.00 83.31 94 ASP A CA 1
ATOM 684 C C . ASP A 1 94 ? -5.882 11.229 11.000 1.00 83.31 94 ASP A C 1
ATOM 686 O O . ASP A 1 94 ? -6.649 11.750 10.190 1.00 83.31 94 ASP A O 1
ATOM 690 N N . GLY A 1 95 ? -4.573 11.483 10.974 1.00 86.19 95 GLY A N 1
ATOM 691 C CA . GLY A 1 95 ? -3.925 12.259 9.932 1.00 86.19 95 GLY A CA 1
ATOM 692 C C . GLY A 1 95 ? -3.835 11.509 8.596 1.00 86.19 95 GLY A C 1
ATOM 693 O O . GLY A 1 95 ? -3.959 10.277 8.536 1.00 86.19 95 GLY A O 1
ATOM 694 N N . PRO A 1 96 ? -3.560 12.238 7.502 1.00 91.75 96 PRO A N 1
ATOM 695 C CA . PRO A 1 96 ? -3.334 11.624 6.203 1.00 91.75 96 PRO A CA 1
ATOM 696 C C . PRO A 1 96 ? -2.070 10.756 6.218 1.00 91.75 96 PRO A C 1
ATOM 698 O O . PRO A 1 96 ? -1.079 11.073 6.882 1.00 91.75 96 PRO A O 1
ATOM 701 N N . ALA A 1 97 ? -2.096 9.674 5.438 1.00 94.06 97 ALA A N 1
ATOM 702 C CA . ALA A 1 97 ? -0.883 8.946 5.096 1.00 94.06 97 ALA A CA 1
ATOM 703 C C . ALA A 1 97 ? -0.061 9.780 4.104 1.00 94.06 97 ALA A C 1
ATOM 705 O O . ALA A 1 97 ? -0.598 10.355 3.159 1.00 94.06 97 ALA A O 1
ATOM 706 N N . THR A 1 98 ? 1.243 9.854 4.327 1.00 96.50 98 THR A N 1
ATOM 707 C CA . THR A 1 98 ? 2.189 10.627 3.516 1.00 96.50 98 THR A CA 1
ATOM 708 C C . THR A 1 98 ? 3.458 9.820 3.296 1.00 96.50 98 THR A C 1
ATOM 710 O O . THR A 1 98 ? 3.675 8.811 3.969 1.00 96.50 98 THR A O 1
ATOM 713 N N . GLY A 1 99 ? 4.297 10.254 2.360 1.00 97.31 99 GLY A N 1
ATOM 714 C CA . GLY A 1 99 ? 5.600 9.646 2.133 1.00 97.31 99 GLY A CA 1
ATOM 715 C C . GLY A 1 99 ? 5.909 9.426 0.664 1.00 97.31 99 GLY A C 1
ATOM 716 O O . GLY A 1 99 ? 5.291 10.028 -0.213 1.00 97.31 99 GLY A O 1
ATOM 717 N N . GLU A 1 100 ? 6.866 8.542 0.426 1.00 98.25 100 GLU A N 1
ATOM 718 C CA . GLU A 1 100 ? 7.370 8.203 -0.896 1.00 98.25 100 GLU A CA 1
ATOM 719 C C . GLU A 1 100 ? 7.483 6.691 -1.054 1.00 98.25 100 GLU A C 1
ATOM 721 O O . GLU A 1 100 ? 7.828 5.963 -0.119 1.00 98.25 100 GLU A O 1
ATOM 726 N N . TRP A 1 101 ? 7.225 6.229 -2.270 1.00 98.69 101 TRP A N 1
ATOM 727 C CA . TRP A 1 101 ? 7.440 4.859 -2.695 1.00 98.69 101 TRP A CA 1
ATOM 728 C C . TRP A 1 101 ? 7.988 4.838 -4.121 1.00 98.69 101 TRP A C 1
ATOM 730 O O . TRP A 1 101 ? 7.561 5.607 -4.986 1.00 98.69 101 TRP A O 1
ATOM 740 N N . GLN A 1 102 ? 8.942 3.947 -4.359 1.00 98.56 102 GLN A N 1
ATOM 741 C CA . GLN A 1 102 ? 9.513 3.677 -5.669 1.00 98.56 102 GLN A CA 1
ATOM 742 C C . GLN A 1 102 ? 9.643 2.174 -5.883 1.00 98.56 102 GLN A C 1
ATOM 744 O O . GLN A 1 102 ? 9.941 1.416 -4.953 1.00 98.56 102 GLN A O 1
ATOM 749 N N . PHE A 1 103 ? 9.459 1.757 -7.128 1.00 98.69 103 PHE A N 1
ATOM 750 C CA . PHE A 1 103 ? 9.600 0.375 -7.549 1.00 98.69 103 PHE A CA 1
ATOM 751 C C . PHE A 1 103 ? 10.135 0.304 -8.970 1.00 98.69 103 PHE A C 1
ATOM 753 O O . PHE A 1 103 ? 9.676 1.015 -9.859 1.00 98.69 103 PHE A O 1
ATOM 760 N N . VAL A 1 104 ? 11.104 -0.577 -9.176 1.00 98.50 104 VAL A N 1
ATOM 761 C CA . VAL A 1 104 ? 11.710 -0.836 -10.475 1.00 98.50 104 VAL A CA 1
ATOM 762 C C . VAL A 1 104 ? 11.577 -2.318 -10.759 1.00 98.50 104 VAL A C 1
ATOM 764 O O . VAL A 1 104 ? 12.094 -3.134 -9.997 1.00 98.50 104 VAL A O 1
ATOM 767 N N . ASN A 1 105 ? 10.924 -2.661 -11.863 1.00 97.69 105 ASN A N 1
ATOM 768 C CA . ASN A 1 105 ? 10.892 -4.015 -12.396 1.00 97.69 105 ASN A CA 1
ATOM 769 C C . ASN A 1 105 ? 11.790 -4.056 -13.632 1.00 97.69 105 ASN A C 1
ATOM 771 O O . ASN A 1 105 ? 11.437 -3.534 -14.686 1.00 97.69 105 ASN A O 1
ATOM 775 N N . LEU A 1 106 ? 12.971 -4.656 -13.504 1.00 95.69 106 LEU A N 1
ATOM 776 C CA . LEU A 1 106 ? 13.961 -4.688 -14.580 1.00 95.69 106 LEU A CA 1
ATOM 777 C C . LEU A 1 106 ? 13.558 -5.655 -15.701 1.00 95.69 106 LEU A C 1
ATOM 779 O O . LEU A 1 106 ? 13.982 -5.461 -16.837 1.00 95.69 106 LEU A O 1
ATOM 783 N N . ALA A 1 107 ? 12.720 -6.657 -15.412 1.00 94.88 107 ALA A N 1
ATOM 784 C CA . ALA A 1 107 ? 12.243 -7.607 -16.415 1.00 94.88 107 ALA A CA 1
ATOM 785 C C . ALA A 1 107 ? 11.237 -6.966 -17.388 1.00 94.88 107 ALA A C 1
ATOM 787 O O . ALA A 1 107 ? 11.295 -7.223 -18.590 1.00 94.88 107 ALA A O 1
ATOM 788 N N . SER A 1 108 ? 10.332 -6.113 -16.894 1.00 95.31 108 SER A N 1
ATOM 789 C CA . SER A 1 108 ? 9.410 -5.336 -17.743 1.00 95.31 108 SER A CA 1
ATOM 790 C C . SER A 1 108 ? 9.973 -3.970 -18.166 1.00 95.31 108 SER A C 1
ATOM 792 O O . SER A 1 108 ? 9.486 -3.371 -19.129 1.00 95.31 108 SER A O 1
ATOM 794 N N . GLY A 1 109 ? 11.001 -3.482 -17.466 1.00 96.31 109 GLY A N 1
ATOM 795 C CA . GLY A 1 109 ? 11.566 -2.141 -17.615 1.00 96.31 109 GLY A CA 1
ATOM 796 C C . GLY A 1 109 ? 10.733 -1.040 -16.952 1.00 96.31 109 GLY A C 1
ATOM 797 O O . GLY A 1 109 ? 10.953 0.133 -17.248 1.00 96.31 109 GLY A O 1
ATOM 798 N N . ASP A 1 110 ? 9.758 -1.387 -16.107 1.00 97.62 110 ASP A N 1
ATOM 799 C CA . ASP A 1 110 ? 8.930 -0.400 -15.412 1.00 97.62 110 ASP A CA 1
ATOM 800 C C . ASP A 1 110 ? 9.742 0.326 -14.331 1.00 97.62 110 ASP A C 1
ATOM 802 O O . ASP A 1 110 ? 10.417 -0.307 -13.515 1.00 97.62 110 ASP A O 1
ATOM 806 N N . ILE A 1 111 ? 9.627 1.655 -14.302 1.00 97.88 111 ILE A N 1
ATOM 807 C CA . ILE A 1 111 ? 10.196 2.526 -13.268 1.00 97.88 111 ILE A CA 1
ATOM 808 C C . ILE A 1 111 ? 9.038 3.343 -12.709 1.00 97.88 111 ILE A C 1
ATOM 810 O O . ILE A 1 111 ? 8.489 4.218 -13.379 1.00 97.88 111 ILE A O 1
ATOM 814 N N . VAL A 1 112 ? 8.620 3.011 -11.494 1.00 98.38 112 VAL A N 1
ATOM 815 C CA . VAL A 1 112 ? 7.372 3.482 -10.901 1.00 98.38 112 VAL A CA 1
ATOM 816 C C . VAL A 1 112 ? 7.671 4.320 -9.670 1.00 98.38 112 VAL A C 1
ATOM 818 O O . VAL A 1 112 ? 8.409 3.901 -8.780 1.00 98.38 112 VAL A O 1
ATOM 821 N N . HIS A 1 113 ? 7.053 5.495 -9.603 1.00 98.00 113 HIS A N 1
ATOM 822 C CA . HIS A 1 113 ? 7.151 6.413 -8.474 1.00 98.00 113 HIS A CA 1
ATOM 823 C C . HIS A 1 113 ? 5.759 6.737 -7.949 1.00 98.00 113 HIS A C 1
ATOM 825 O O . HIS A 1 113 ? 4.839 6.986 -8.732 1.00 98.00 113 HIS A O 1
ATOM 831 N N . SER A 1 114 ? 5.599 6.802 -6.632 1.00 98.31 114 SER A N 1
ATOM 832 C CA . SER A 1 114 ? 4.395 7.364 -6.028 1.00 98.31 114 SER A CA 1
ATOM 833 C C . SER A 1 114 ? 4.252 8.840 -6.393 1.00 98.31 114 SER A C 1
ATOM 835 O O . SER A 1 114 ? 5.205 9.609 -6.286 1.00 98.31 114 SER A O 1
ATOM 837 N N . VAL A 1 115 ? 3.037 9.237 -6.751 1.00 98.00 115 VAL A N 1
ATOM 838 C CA . VAL A 1 115 ? 2.602 10.637 -6.816 1.00 98.00 115 VAL A CA 1
ATOM 839 C C . VAL A 1 115 ? 1.955 11.037 -5.491 1.00 98.00 115 VAL A C 1
ATOM 841 O O . VAL A 1 115 ? 2.166 12.144 -5.008 1.00 98.00 115 VAL A O 1
ATOM 844 N N . ALA A 1 116 ? 1.190 10.126 -4.884 1.00 97.56 116 ALA A N 1
ATOM 845 C CA . ALA A 1 116 ? 0.579 10.331 -3.578 1.00 97.56 116 ALA A CA 1
ATOM 846 C C . ALA A 1 116 ? 0.404 9.000 -2.846 1.00 97.56 116 ALA A C 1
ATOM 848 O O . ALA A 1 116 ? -0.025 8.013 -3.448 1.00 97.56 116 ALA A O 1
ATOM 849 N N . ILE A 1 117 ? 0.663 9.001 -1.538 1.00 98.25 117 ILE A N 1
ATOM 850 C CA . ILE A 1 117 ? 0.201 7.947 -0.635 1.00 98.25 117 ILE A CA 1
ATOM 851 C C . ILE A 1 117 ? -1.224 8.290 -0.197 1.00 98.25 117 ILE A C 1
ATOM 853 O O . ILE A 1 117 ? -1.524 9.431 0.136 1.00 98.25 117 ILE A O 1
ATOM 857 N N . THR A 1 118 ? -2.107 7.299 -0.212 1.00 95.25 118 THR A N 1
ATOM 858 C CA . THR A 1 118 ? -3.541 7.463 0.088 1.00 95.25 118 THR A CA 1
ATOM 859 C C . THR A 1 118 ? -3.982 6.658 1.303 1.00 95.25 118 THR A C 1
ATOM 861 O O . THR A 1 118 ? -4.946 7.032 1.963 1.00 95.25 118 THR A O 1
ATOM 864 N N . SER A 1 119 ? -3.274 5.575 1.635 1.00 93.25 119 SER A N 1
ATOM 865 C CA . SER A 1 119 ? -3.575 4.759 2.808 1.00 93.25 119 SER A CA 1
ATOM 866 C C . SER A 1 119 ? -2.307 4.205 3.451 1.00 93.25 119 SER A C 1
ATOM 868 O O . SER A 1 119 ? -1.298 3.998 2.778 1.00 93.25 119 SER A O 1
ATOM 870 N N . LEU A 1 120 ? -2.385 3.968 4.760 1.00 93.75 120 LEU A N 1
ATOM 871 C CA . LEU A 1 120 ? -1.416 3.211 5.548 1.00 93.75 120 LEU A CA 1
ATOM 872 C C . LEU A 1 120 ? -2.182 2.464 6.643 1.00 93.75 120 LEU A C 1
ATOM 874 O O . LEU A 1 120 ? -2.911 3.084 7.425 1.00 93.75 120 LEU A O 1
ATOM 878 N N . ALA A 1 121 ? -1.998 1.154 6.727 1.00 89.94 121 ALA A N 1
ATOM 879 C CA . ALA A 1 121 ? -2.521 0.330 7.806 1.00 89.94 121 ALA A CA 1
ATOM 880 C C . ALA A 1 121 ? -1.452 -0.655 8.271 1.00 89.94 121 ALA A C 1
ATOM 882 O O . ALA A 1 121 ? -0.813 -1.312 7.453 1.00 89.94 121 ALA A O 1
ATOM 883 N N . ILE A 1 122 ? -1.287 -0.764 9.587 1.00 90.44 122 ILE A N 1
ATOM 884 C CA . ILE A 1 122 ? -0.352 -1.691 10.225 1.00 90.44 122 ILE A CA 1
ATOM 885 C C . ILE A 1 122 ? -1.158 -2.649 11.099 1.00 90.44 122 ILE A C 1
ATOM 887 O O . ILE A 1 122 ? -2.109 -2.253 11.775 1.00 90.44 122 ILE A O 1
ATOM 891 N N . THR A 1 123 ? -0.842 -3.936 11.037 1.00 87.38 123 THR A N 1
ATOM 892 C CA . THR A 1 123 ? -1.437 -4.969 11.887 1.00 87.38 123 THR A CA 1
ATOM 893 C C . THR A 1 123 ? -0.359 -5.986 12.224 1.00 87.38 123 THR A C 1
ATOM 895 O O . THR A 1 123 ? 0.138 -6.682 11.342 1.00 87.38 123 THR A O 1
ATOM 898 N N . GLY A 1 124 ? 0.008 -6.057 13.506 1.00 89.12 124 GLY A N 1
ATOM 899 C CA . GLY A 1 124 ? 1.154 -6.850 13.940 1.00 89.12 124 GLY A CA 1
ATOM 900 C C . GLY A 1 124 ? 2.421 -6.403 13.213 1.00 89.12 124 GLY A C 1
ATOM 901 O O . GLY A 1 124 ? 2.739 -5.217 13.189 1.00 89.12 124 GLY A O 1
ATOM 902 N N . ASN A 1 125 ? 3.096 -7.352 12.576 1.00 93.62 125 ASN A N 1
ATOM 903 C CA . ASN A 1 125 ? 4.315 -7.129 11.807 1.00 93.62 125 ASN A CA 1
ATOM 904 C C . ASN A 1 125 ? 4.068 -6.939 10.297 1.00 93.62 125 ASN A C 1
ATOM 906 O O . ASN A 1 125 ? 4.987 -7.057 9.492 1.00 93.62 125 ASN A O 1
ATOM 910 N N . THR A 1 126 ? 2.821 -6.679 9.895 1.00 95.00 126 THR A N 1
ATOM 911 C CA . THR A 1 126 ? 2.447 -6.434 8.499 1.00 95.00 126 THR A CA 1
ATOM 912 C C . THR A 1 126 ? 2.010 -4.988 8.319 1.00 95.00 126 THR A C 1
ATOM 914 O O . THR A 1 126 ? 1.162 -4.490 9.064 1.00 95.00 126 THR A O 1
ATOM 917 N N . ALA A 1 127 ? 2.537 -4.326 7.291 1.00 95.81 127 ALA A N 1
ATOM 918 C CA . ALA A 1 127 ? 2.089 -3.013 6.854 1.00 95.81 127 ALA A CA 1
ATOM 919 C C . ALA A 1 127 ? 1.551 -3.081 5.424 1.00 95.81 127 ALA A C 1
ATOM 921 O O . ALA A 1 127 ? 2.114 -3.732 4.546 1.00 95.81 127 ALA A O 1
ATOM 922 N N . THR A 1 128 ? 0.455 -2.371 5.190 1.00 96.94 128 THR A N 1
ATOM 923 C CA . THR A 1 128 ? -0.137 -2.186 3.868 1.00 96.94 128 THR A CA 1
ATOM 924 C C . THR A 1 128 ? -0.275 -0.706 3.582 1.00 96.94 128 THR A C 1
ATOM 926 O O . THR A 1 128 ? -0.642 0.072 4.466 1.00 96.94 128 THR A O 1
ATOM 929 N N . PHE A 1 129 ? 0.036 -0.301 2.359 1.00 97.69 129 PHE A N 1
ATOM 930 C CA . PHE A 1 129 ? -0.145 1.076 1.924 1.00 97.69 129 PHE A CA 1
ATOM 931 C C . PHE A 1 129 ? -0.450 1.131 0.433 1.00 97.69 129 PHE A C 1
ATOM 933 O O . PHE A 1 129 ? -0.075 0.249 -0.341 1.00 97.69 129 PHE A O 1
ATOM 940 N N . SER A 1 130 ? -1.163 2.173 0.025 1.00 98.31 130 SER A N 1
ATOM 941 C CA . SER A 1 130 ? -1.616 2.335 -1.353 1.00 98.31 130 SER A CA 1
ATOM 942 C C . SER A 1 130 ? -1.501 3.770 -1.809 1.00 98.31 130 SER A C 1
ATOM 944 O O . SER A 1 130 ? -1.462 4.704 -1.000 1.00 98.31 130 SER A O 1
ATOM 946 N N . GLY A 1 131 ? -1.537 3.967 -3.117 1.00 98.25 131 GLY A N 1
ATOM 947 C CA . GLY A 1 131 ? -1.441 5.298 -3.673 1.00 98.25 131 GLY A CA 1
ATOM 948 C C . GLY A 1 131 ? -1.641 5.369 -5.171 1.00 98.25 131 GLY A C 1
ATOM 949 O O . GLY A 1 131 ? -1.926 4.382 -5.851 1.00 98.25 131 GLY A O 1
ATOM 950 N N . VAL A 1 132 ? -1.468 6.588 -5.659 1.00 98.19 132 VAL A N 1
ATOM 951 C CA . VAL A 1 132 ? -1.399 6.910 -7.082 1.00 98.19 132 VAL A CA 1
ATOM 952 C C . VAL A 1 132 ? 0.071 6.970 -7.467 1.00 98.19 132 VAL A C 1
ATOM 954 O O . VAL A 1 132 ? 0.897 7.446 -6.683 1.00 98.19 132 VAL A O 1
ATOM 957 N N . CYS A 1 133 ? 0.407 6.498 -8.661 1.00 98.38 133 CYS A N 1
ATOM 958 C CA . CYS A 1 133 ? 1.774 6.484 -9.165 1.00 98.38 133 CYS A CA 1
ATOM 959 C C . CYS A 1 133 ? 1.914 7.161 -10.528 1.00 98.38 133 CYS A C 1
ATOM 961 O O . CYS A 1 133 ? 0.941 7.576 -11.150 1.00 98.38 133 CYS A O 1
ATOM 963 N N . ARG A 1 134 ? 3.162 7.273 -10.973 1.00 97.75 134 ARG A N 1
ATOM 964 C CA . ARG A 1 134 ? 3.562 7.471 -12.364 1.00 97.75 134 ARG A CA 1
ATOM 965 C C . ARG A 1 134 ? 4.524 6.346 -12.736 1.00 97.75 134 ARG A C 1
ATOM 967 O O . ARG A 1 134 ? 5.356 5.972 -11.910 1.00 97.75 134 ARG A O 1
ATOM 974 N N . ASN A 1 135 ? 4.428 5.839 -13.958 1.00 97.94 135 ASN A N 1
ATOM 975 C CA . ASN A 1 135 ? 5.416 4.926 -14.527 1.00 97.94 135 ASN A CA 1
ATOM 976 C C . ASN A 1 135 ? 6.149 5.656 -15.655 1.00 97.94 135 ASN A C 1
ATOM 978 O O . ASN A 1 135 ? 5.504 6.108 -16.597 1.00 97.94 135 ASN A O 1
ATOM 982 N N . GLU A 1 136 ? 7.472 5.775 -15.568 1.00 96.50 136 GLU A N 1
ATOM 983 C CA . GLU A 1 136 ? 8.286 6.507 -16.553 1.00 96.50 136 GLU A CA 1
ATOM 984 C C . GLU A 1 136 ? 8.285 5.852 -17.937 1.00 96.50 136 GLU A C 1
ATOM 986 O O . GLU A 1 136 ? 8.541 6.510 -18.943 1.00 96.50 136 GLU A O 1
ATOM 991 N N . ARG A 1 137 ? 7.965 4.557 -17.998 1.00 94.12 137 ARG A N 1
ATOM 992 C CA . ARG A 1 137 ? 7.834 3.812 -19.250 1.00 94.12 137 ARG A CA 1
ATOM 993 C C . ARG A 1 137 ? 6.483 4.037 -19.933 1.00 94.12 137 ARG A C 1
ATOM 995 O O . ARG A 1 137 ? 6.355 3.792 -21.133 1.00 94.12 137 ARG A O 1
ATOM 1002 N N . ALA A 1 138 ? 5.464 4.442 -19.180 1.00 92.88 138 ALA A N 1
ATOM 1003 C CA . ALA A 1 138 ? 4.121 4.637 -19.705 1.00 92.88 138 ALA A CA 1
ATOM 1004 C C . ALA A 1 138 ? 3.965 6.043 -20.318 1.00 92.88 138 ALA A C 1
ATOM 1006 O O . ALA A 1 138 ? 4.598 6.988 -19.846 1.00 92.88 138 ALA A O 1
ATOM 1007 N N . PRO A 1 139 ? 3.102 6.217 -21.338 1.00 93.50 139 PRO A N 1
ATOM 1008 C CA . PRO A 1 139 ? 2.736 7.543 -21.824 1.00 93.50 139 PRO A CA 1
ATOM 1009 C C . PRO A 1 139 ? 2.217 8.440 -20.695 1.00 93.50 139 PRO A C 1
ATOM 1011 O O . PRO A 1 139 ? 1.538 7.966 -19.776 1.00 93.50 139 PRO A O 1
ATOM 1014 N N . GLU A 1 140 ? 2.489 9.740 -20.790 1.00 90.00 140 GLU A N 1
ATOM 1015 C CA . GLU A 1 140 ? 1.981 10.724 -19.834 1.00 90.00 140 GLU A CA 1
ATOM 1016 C C . GLU A 1 140 ? 0.448 10.645 -19.722 1.00 90.00 140 GLU A C 1
ATOM 1018 O O . GLU A 1 140 ? -0.260 10.466 -20.713 1.00 90.00 140 GLU A O 1
ATOM 1023 N N . GLY A 1 141 ? -0.071 10.732 -18.494 1.00 88.06 141 GLY A N 1
ATOM 1024 C CA . GLY A 1 141 ? -1.506 10.623 -18.214 1.00 88.06 141 GLY A CA 1
ATOM 1025 C C . GLY A 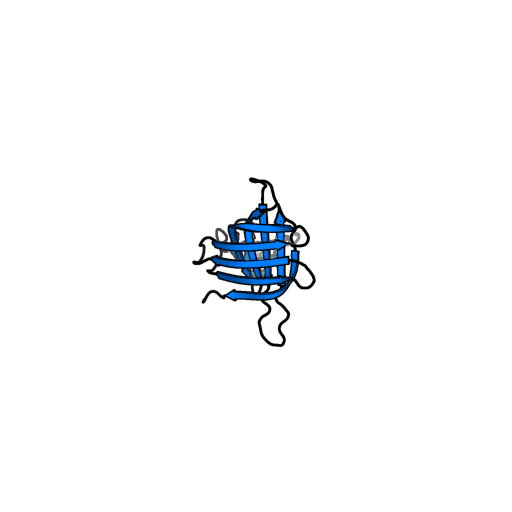1 141 ? -2.055 9.192 -18.150 1.00 88.06 141 GLY A C 1
ATOM 1026 O O . GLY A 1 141 ? -3.235 9.022 -17.846 1.00 88.06 141 GLY A O 1
ATOM 1027 N N . THR A 1 142 ? -1.234 8.158 -18.378 1.00 95.06 142 THR A N 1
ATOM 1028 C CA . THR A 1 142 ? -1.656 6.762 -18.165 1.00 95.06 142 THR A CA 1
ATOM 1029 C C . THR A 1 142 ? -2.045 6.548 -16.694 1.00 95.06 142 THR A C 1
ATOM 1031 O O . THR A 1 142 ? -1.221 6.818 -15.815 1.00 95.06 142 THR A O 1
ATOM 1034 N N . PRO A 1 143 ? -3.262 6.049 -16.391 1.00 96.38 143 PRO A N 1
ATOM 1035 C CA . PRO A 1 143 ? -3.663 5.755 -15.019 1.00 96.38 143 PRO A CA 1
ATOM 1036 C C . PRO A 1 143 ? -2.705 4.767 -14.348 1.00 96.38 143 PRO A C 1
ATOM 1038 O O . PRO A 1 143 ? -2.387 3.718 -14.910 1.00 96.38 143 PRO A O 1
ATOM 1041 N N . CYS A 1 144 ? -2.263 5.102 -13.138 1.00 98.06 144 CYS A N 1
ATOM 1042 C CA . CYS A 1 144 ? -1.352 4.276 -12.359 1.00 98.06 144 CYS A CA 1
ATOM 1043 C C . CYS A 1 144 ? -1.746 4.329 -10.884 1.00 98.06 144 CYS A C 1
ATOM 1045 O O . CYS A 1 144 ? -1.854 5.401 -10.281 1.00 98.06 144 CYS A O 1
ATOM 1047 N N . SER A 1 145 ? -1.947 3.157 -10.298 1.00 98.31 145 SER A N 1
ATOM 1048 C CA . SER A 1 145 ? -2.218 2.983 -8.873 1.00 98.31 145 SER A CA 1
ATOM 1049 C C . SER A 1 145 ? -1.448 1.790 -8.342 1.00 98.31 145 SER A C 1
ATOM 1051 O O . SER A 1 145 ? -1.164 0.856 -9.090 1.00 98.31 145 SER A O 1
ATOM 1053 N N . PHE A 1 146 ? -1.126 1.800 -7.054 1.00 98.69 146 PHE A N 1
ATOM 1054 C CA . PHE A 1 146 ? -0.396 0.712 -6.420 1.00 98.69 146 PHE A CA 1
ATOM 1055 C C . PHE A 1 146 ? -0.988 0.348 -5.061 1.00 98.69 146 PHE A C 1
ATOM 1057 O O . PHE A 1 146 ? -1.582 1.177 -4.365 1.00 98.69 146 PHE A O 1
ATOM 1064 N N . PHE A 1 147 ? -0.772 -0.905 -4.685 1.00 98.62 147 PHE A N 1
ATOM 1065 C CA . PHE A 1 147 ? -1.044 -1.470 -3.378 1.00 98.62 147 PHE A CA 1
ATOM 1066 C C . PHE A 1 147 ? 0.145 -2.340 -2.977 1.00 98.62 147 PHE A C 1
ATOM 1068 O O . PHE A 1 147 ? 0.515 -3.271 -3.700 1.00 98.62 147 PHE A O 1
ATOM 1075 N N . VAL A 1 148 ? 0.750 -2.013 -1.840 1.00 98.75 148 VAL A N 1
ATOM 1076 C CA . VAL A 1 148 ? 1.924 -2.691 -1.298 1.00 98.75 148 VAL A CA 1
ATOM 1077 C C . VAL A 1 148 ? 1.553 -3.381 0.006 1.00 98.75 148 VAL A C 1
ATOM 1079 O O . VAL A 1 148 ? 0.893 -2.790 0.861 1.00 98.75 148 VAL A O 1
ATOM 1082 N N . ILE A 1 149 ? 2.024 -4.616 0.159 1.00 98.44 149 ILE A N 1
ATOM 1083 C CA . ILE A 1 149 ? 2.039 -5.369 1.411 1.00 98.44 149 ILE A CA 1
ATOM 1084 C C . ILE A 1 149 ? 3.499 -5.641 1.748 1.00 98.44 149 ILE A C 1
ATOM 1086 O O . ILE A 1 149 ? 4.242 -6.153 0.908 1.00 98.44 149 ILE A O 1
ATOM 1090 N N . VAL A 1 150 ? 3.899 -5.326 2.974 1.00 98.38 150 VAL A N 1
ATOM 1091 C CA . VAL A 1 150 ? 5.201 -5.713 3.513 1.00 98.38 150 VAL A CA 1
ATOM 1092 C C . VAL A 1 150 ? 5.045 -6.394 4.858 1.00 98.38 150 VAL A C 1
ATOM 1094 O O . VAL A 1 150 ? 4.141 -6.057 5.626 1.00 98.38 150 VAL A O 1
ATOM 1097 N N . GLN A 1 151 ? 5.947 -7.324 5.144 1.00 97.44 151 GLN A N 1
ATOM 1098 C CA . GLN A 1 151 ? 6.039 -7.985 6.438 1.00 97.44 151 GLN A CA 1
ATOM 1099 C C . GLN A 1 151 ? 7.462 -7.844 6.971 1.00 97.44 151 GLN A C 1
ATOM 1101 O O . GLN A 1 151 ? 8.399 -8.255 6.287 1.00 97.44 151 GLN A O 1
ATOM 1106 N N . ASP A 1 152 ? 7.581 -7.258 8.160 1.00 96.25 152 ASP A N 1
ATOM 1107 C CA . ASP A 1 152 ? 8.817 -7.136 8.938 1.00 96.25 152 ASP A CA 1
ATOM 1108 C C . ASP A 1 152 ? 8.950 -8.401 9.798 1.00 96.25 152 ASP A C 1
ATOM 1110 O O . ASP A 1 152 ? 8.121 -8.667 10.671 1.00 96.25 152 ASP A O 1
ATOM 1114 N N . ASN A 1 153 ? 9.923 -9.251 9.499 1.00 94.56 153 ASN A N 1
ATOM 1115 C CA . ASN A 1 153 ? 10.114 -10.526 10.190 1.00 94.56 153 ASN A CA 1
ATOM 1116 C C . ASN A 1 153 ? 11.227 -10.464 11.247 1.00 94.56 153 ASN A C 1
ATOM 1118 O O . ASN A 1 153 ? 11.514 -11.488 11.871 1.00 94.56 153 ASN A O 1
ATOM 1122 N N . GLY A 1 154 ? 11.775 -9.272 11.504 1.00 87.38 154 GLY A N 1
ATOM 1123 C CA . GLY A 1 154 ? 12.833 -9.023 12.476 1.00 87.38 154 GLY A CA 1
ATOM 1124 C C . GLY A 1 154 ? 14.245 -9.309 11.957 1.00 87.38 154 GLY A C 1
ATOM 1125 O O . GLY A 1 154 ? 14.457 -9.853 10.878 1.00 87.38 154 GLY A O 1
ATOM 1126 N N . GLU 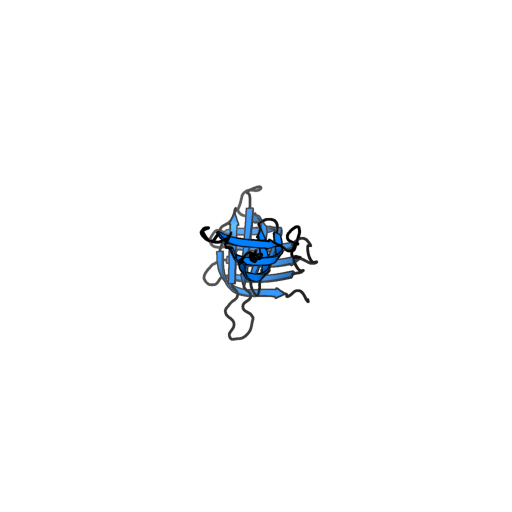A 1 155 ? 15.246 -8.922 12.752 1.00 84.69 155 GLU A N 1
ATOM 1127 C CA . GLU A 1 155 ? 16.674 -9.007 12.387 1.00 84.69 155 GLU A CA 1
ATOM 1128 C C . GLU A 1 155 ? 17.464 -10.024 13.204 1.00 84.69 155 GLU A C 1
ATOM 1130 O O . GLU A 1 155 ? 18.698 -10.055 13.141 1.00 84.69 155 GLU A O 1
ATOM 1135 N N . ASP A 1 156 ? 16.791 -10.824 14.025 1.00 81.88 156 ASP A N 1
ATOM 1136 C CA . ASP A 1 156 ? 17.498 -11.859 14.757 1.00 81.88 156 ASP A CA 1
ATOM 1137 C C . ASP A 1 156 ? 18.009 -12.950 13.798 1.00 81.88 156 ASP A C 1
ATOM 1139 O O . ASP A 1 156 ? 17.532 -13.134 12.681 1.00 81.88 156 ASP A O 1
ATOM 1143 N N . SER A 1 157 ? 19.027 -13.692 14.227 1.00 64.19 157 SER A N 1
ATOM 1144 C CA . SER A 1 157 ? 19.654 -14.729 13.391 1.00 64.19 157 SER A CA 1
ATOM 1145 C C . SER A 1 157 ? 18.736 -15.908 13.020 1.00 64.19 157 SER A C 1
ATOM 1147 O O . SER A 1 157 ? 19.170 -16.799 12.292 1.00 64.19 157 SER A O 1
ATOM 1149 N N . GLN A 1 158 ? 17.521 -15.966 13.571 1.00 77.19 158 GLN A N 1
ATOM 1150 C CA . GLN A 1 158 ? 16.500 -16.982 13.305 1.00 77.19 158 GLN A CA 1
ATOM 1151 C C . GLN A 1 158 ? 15.315 -16.412 12.506 1.00 77.19 158 GLN A C 1
ATOM 1153 O O . GLN A 1 158 ? 14.436 -17.173 12.095 1.00 77.19 158 GLN A O 1
ATOM 1158 N N . ALA A 1 159 ? 15.290 -15.098 12.283 1.00 78.38 159 ALA A N 1
ATOM 1159 C CA . ALA A 1 159 ? 14.233 -14.405 11.587 1.00 78.38 159 ALA A CA 1
ATOM 1160 C C . ALA A 1 159 ? 14.156 -14.877 10.136 1.00 78.38 159 ALA A C 1
ATOM 1162 O O . ALA A 1 159 ? 15.159 -15.033 9.432 1.00 78.38 159 ALA A O 1
ATOM 1163 N N . MET A 1 160 ? 12.926 -15.099 9.679 1.00 88.44 160 MET A N 1
ATOM 1164 C CA . MET A 1 160 ? 12.671 -15.252 8.252 1.00 88.44 160 MET A CA 1
ATOM 1165 C C . MET A 1 160 ? 12.973 -13.928 7.549 1.00 88.44 160 MET A C 1
ATOM 1167 O O . MET A 1 160 ? 12.872 -12.866 8.150 1.00 88.44 160 MET A O 1
ATOM 1171 N N . SER A 1 161 ? 13.319 -13.970 6.264 1.00 93.19 161 SER A N 1
ATOM 1172 C CA . SER A 1 161 ? 13.479 -12.737 5.490 1.00 93.19 161 SER A CA 1
ATOM 1173 C C . SER A 1 161 ? 12.179 -11.936 5.471 1.00 93.19 161 SER A C 1
ATOM 1175 O O . SER A 1 161 ? 11.095 -12.521 5.371 1.00 93.19 161 SER A O 1
ATOM 1177 N N . ASP A 1 162 ? 12.282 -10.608 5.496 1.00 97.19 162 ASP A N 1
ATOM 1178 C CA . ASP A 1 162 ? 11.142 -9.729 5.238 1.00 97.19 162 ASP A CA 1
ATOM 1179 C C . ASP A 1 162 ? 10.496 -10.071 3.894 1.00 97.19 162 ASP A C 1
ATOM 1181 O O . ASP A 1 162 ? 11.138 -10.609 2.982 1.00 97.19 162 ASP A O 1
ATOM 1185 N N . THR A 1 163 ? 9.216 -9.748 3.746 1.00 98.00 163 THR A N 1
ATOM 1186 C CA . THR A 1 163 ? 8.502 -9.984 2.486 1.00 98.00 163 THR A CA 1
ATOM 1187 C C . THR A 1 163 ? 7.928 -8.701 1.928 1.00 98.00 163 THR A C 1
ATOM 1189 O O . THR A 1 163 ? 7.583 -7.773 2.662 1.00 98.00 163 THR A O 1
ATOM 1192 N N . TYR A 1 164 ? 7.844 -8.657 0.604 1.00 98.56 164 TYR A N 1
ATOM 1193 C CA . TYR A 1 164 ? 7.328 -7.525 -0.140 1.00 98.56 164 TYR A CA 1
ATOM 1194 C C . TYR A 1 164 ? 6.458 -8.029 -1.283 1.00 98.56 164 TYR A C 1
ATOM 1196 O O . TYR A 1 164 ? 6.853 -8.918 -2.041 1.00 98.56 164 TYR A O 1
ATOM 1204 N N . ILE A 1 165 ? 5.279 -7.435 -1.418 1.00 98.62 165 ILE A N 1
ATOM 1205 C CA . ILE A 1 165 ? 4.351 -7.662 -2.518 1.00 98.62 165 ILE A CA 1
ATOM 1206 C C . ILE A 1 165 ? 3.878 -6.299 -3.000 1.00 98.62 165 ILE A C 1
ATOM 1208 O O . ILE A 1 165 ? 3.392 -5.494 -2.207 1.00 98.62 165 ILE A O 1
ATOM 1212 N N . VAL A 1 166 ? 3.957 -6.064 -4.305 1.00 98.62 166 VAL A N 1
ATOM 1213 C CA . VAL A 1 166 ? 3.311 -4.928 -4.952 1.00 98.62 166 VAL A CA 1
ATOM 1214 C C . VAL A 1 166 ? 2.422 -5.386 -6.090 1.00 98.62 166 VAL A C 1
ATOM 1216 O O . VAL A 1 166 ? 2.815 -6.171 -6.953 1.00 98.62 166 VAL A O 1
ATOM 1219 N N . THR A 1 167 ? 1.216 -4.836 -6.102 1.00 98.56 167 THR A N 1
ATOM 1220 C CA . THR A 1 167 ? 0.237 -4.980 -7.178 1.00 98.56 167 THR A CA 1
ATOM 1221 C C . THR A 1 167 ? -0.314 -3.608 -7.544 1.00 98.56 167 THR A C 1
ATOM 1223 O O . THR A 1 167 ? -0.130 -2.641 -6.802 1.00 98.56 167 THR A O 1
ATOM 1226 N N . GLY A 1 168 ? -0.961 -3.489 -8.699 1.00 97.00 168 GLY A N 1
ATOM 1227 C CA . GLY A 1 168 ? -1.447 -2.196 -9.152 1.00 97.00 168 GLY A CA 1
ATOM 1228 C C . GLY A 1 168 ? -1.903 -2.177 -10.600 1.00 97.00 168 GLY A C 1
ATOM 1229 O O . GLY A 1 168 ? -2.074 -3.217 -11.236 1.00 97.00 168 GLY A O 1
ATOM 1230 N N . THR A 1 169 ? -2.087 -0.964 -11.108 1.00 97.81 169 THR A N 1
ATOM 1231 C CA . THR A 1 169 ? -2.368 -0.674 -12.516 1.00 97.81 169 THR A CA 1
ATOM 1232 C C . THR A 1 169 ? -1.263 0.213 -13.084 1.00 97.81 169 THR A C 1
ATOM 1234 O O . THR A 1 169 ? -0.657 0.995 -12.354 1.00 97.81 169 THR A O 1
ATOM 1237 N N . GLY A 1 170 ? -0.982 0.086 -14.384 1.00 96.12 170 GLY A N 1
ATOM 1238 C CA . GLY A 1 170 ? 0.029 0.903 -15.067 1.00 96.12 170 GLY A CA 1
ATOM 1239 C C . GLY A 1 170 ? 1.474 0.392 -14.968 1.00 96.12 170 GLY A C 1
ATOM 1240 O O . GLY A 1 170 ? 2.374 1.064 -15.466 1.00 96.12 170 GLY A O 1
ATOM 1241 N N . PHE A 1 171 ? 1.713 -0.776 -14.361 1.00 97.44 171 PHE A N 1
ATOM 1242 C CA . PHE A 1 171 ? 3.017 -1.452 -14.296 1.00 97.44 171 PHE A CA 1
ATOM 1243 C C . PHE A 1 171 ? 2.854 -2.951 -13.995 1.00 97.44 171 PHE A C 1
ATOM 1245 O O . PHE A 1 171 ? 1.776 -3.397 -13.590 1.00 97.44 171 PHE A O 1
ATOM 1252 N N . VAL A 1 172 ? 3.925 -3.731 -14.162 1.00 97.69 172 VAL A N 1
ATOM 1253 C CA . VAL A 1 172 ? 3.977 -5.146 -13.769 1.00 97.69 172 VAL A CA 1
ATOM 1254 C C . VAL A 1 172 ? 4.498 -5.274 -12.335 1.00 97.69 172 VAL A C 1
ATOM 1256 O O . VAL A 1 172 ? 5.670 -5.011 -12.065 1.00 97.69 172 VAL A O 1
ATOM 1259 N N . GLY A 1 173 ? 3.622 -5.684 -11.415 1.00 97.50 173 GLY A N 1
ATOM 1260 C CA . GLY A 1 173 ? 3.959 -5.903 -10.006 1.00 97.50 173 GLY A CA 1
ATOM 1261 C C . GLY A 1 173 ? 4.900 -7.087 -9.757 1.00 97.50 173 GLY A C 1
ATOM 1262 O O . GLY A 1 173 ? 5.241 -7.841 -10.669 1.00 97.50 173 GLY A O 1
ATOM 1263 N N . ALA A 1 174 ? 5.316 -7.256 -8.502 1.00 98.00 174 ALA A N 1
ATOM 1264 C CA . ALA A 1 174 ? 6.212 -8.330 -8.079 1.00 98.00 174 ALA A CA 1
ATOM 1265 C C . ALA A 1 174 ? 5.972 -8.724 -6.618 1.00 98.00 174 ALA A C 1
ATOM 1267 O O . ALA A 1 174 ? 5.435 -7.948 -5.828 1.00 98.00 174 ALA A O 1
ATOM 1268 N N . ALA A 1 175 ? 6.405 -9.930 -6.264 1.00 97.94 175 ALA A N 1
ATOM 1269 C CA . ALA A 1 175 ? 6.340 -10.464 -4.913 1.00 97.94 175 ALA A CA 1
ATOM 1270 C C . ALA A 1 175 ? 7.600 -11.277 -4.615 1.00 97.94 175 ALA A C 1
ATOM 1272 O O . ALA A 1 175 ? 8.114 -11.956 -5.504 1.00 97.94 175 ALA A O 1
ATOM 1273 N N . GLY A 1 176 ? 8.083 -11.236 -3.376 1.00 97.12 176 GLY A N 1
ATOM 1274 C CA . GLY A 1 176 ? 9.209 -12.068 -2.968 1.00 97.12 176 GLY A CA 1
ATOM 1275 C C . GLY A 1 176 ? 9.736 -11.775 -1.570 1.00 97.12 176 GLY A C 1
ATOM 1276 O O . GLY A 1 176 ? 9.314 -10.829 -0.901 1.00 97.12 176 GLY A O 1
ATOM 1277 N N . ALA A 1 177 ? 10.690 -12.609 -1.155 1.00 97.50 177 ALA A N 1
ATOM 1278 C CA . ALA A 1 177 ? 11.528 -12.340 0.005 1.00 97.50 177 ALA A CA 1
ATOM 1279 C C . ALA A 1 177 ? 12.478 -11.176 -0.299 1.00 97.50 177 ALA A C 1
ATOM 1281 O O . ALA A 1 177 ? 12.972 -11.040 -1.422 1.00 97.50 177 ALA A O 1
ATOM 1282 N N . VAL A 1 178 ? 12.735 -10.344 0.700 1.00 97.50 178 VAL A N 1
ATOM 1283 C CA . VAL A 1 178 ? 13.537 -9.130 0.578 1.00 97.50 178 VAL A CA 1
ATOM 1284 C C . VAL A 1 178 ? 15.007 -9.440 0.848 1.00 97.50 178 VAL A C 1
ATOM 1286 O O . VAL A 1 178 ? 15.371 -9.980 1.890 1.00 97.50 178 VAL A O 1
ATOM 1289 N N . VAL A 1 179 ? 15.867 -9.032 -0.083 1.00 96.06 179 VAL A N 1
ATOM 1290 C CA . VAL A 1 179 ? 17.296 -8.806 0.153 1.00 96.06 179 VAL A CA 1
ATOM 1291 C C . VAL A 1 179 ? 17.465 -7.317 0.436 1.00 96.06 179 VAL A C 1
ATOM 1293 O O . VAL A 1 179 ? 17.481 -6.494 -0.482 1.00 96.06 179 VAL A O 1
ATOM 1296 N N . GLY A 1 180 ? 17.509 -6.966 1.715 1.00 94.44 180 GLY A N 1
ATOM 1297 C CA . GLY A 1 180 ? 17.358 -5.596 2.192 1.00 94.44 180 GLY A CA 1
ATOM 1298 C C . GLY A 1 180 ? 16.758 -5.596 3.592 1.00 94.44 180 GLY A C 1
ATOM 1299 O O . GLY A 1 180 ? 17.008 -6.526 4.354 1.00 94.44 180 GLY A O 1
ATOM 1300 N N . ASN A 1 181 ? 15.981 -4.567 3.922 1.00 94.38 181 ASN A N 1
ATOM 1301 C CA . ASN A 1 181 ? 15.282 -4.496 5.204 1.00 94.38 181 ASN A CA 1
ATOM 1302 C C . ASN A 1 181 ? 13.942 -3.754 5.059 1.00 94.38 181 ASN A C 1
ATOM 1304 O O . ASN A 1 181 ? 13.837 -2.780 4.301 1.00 94.38 181 ASN A O 1
ATOM 1308 N N . VAL A 1 182 ? 12.936 -4.217 5.795 1.00 96.88 182 VAL A N 1
ATOM 1309 C CA . VAL A 1 182 ? 11.672 -3.545 6.081 1.00 96.88 182 VAL A CA 1
ATOM 1310 C C . VAL A 1 182 ? 11.574 -3.320 7.588 1.00 96.88 182 VAL A C 1
ATOM 1312 O O . VAL A 1 182 ? 11.702 -4.247 8.368 1.00 96.88 182 VAL A O 1
ATOM 1315 N N . LYS A 1 183 ? 11.257 -2.087 7.987 1.00 96.19 183 LYS A N 1
ATOM 1316 C CA . LYS A 1 183 ? 11.006 -1.696 9.374 1.00 96.19 183 LYS A CA 1
ATOM 1317 C C . LYS A 1 183 ? 9.605 -1.164 9.562 1.00 96.19 183 LYS A C 1
ATOM 1319 O O . LYS A 1 183 ? 9.244 -0.140 8.967 1.00 96.19 183 LYS A O 1
ATOM 1324 N N . ILE A 1 184 ? 8.866 -1.785 10.469 1.00 94.69 184 ILE A N 1
ATOM 1325 C CA . ILE A 1 184 ? 7.647 -1.226 11.048 1.00 94.69 184 ILE A CA 1
ATOM 1326 C C . ILE A 1 184 ? 8.007 -0.554 12.371 1.00 94.69 184 ILE A C 1
ATOM 1328 O O . ILE A 1 184 ? 8.440 -1.191 13.327 1.00 94.69 184 ILE A O 1
ATOM 1332 N N . HIS A 1 185 ? 7.822 0.761 12.429 1.00 88.50 185 HIS A N 1
ATOM 1333 C CA . HIS A 1 185 ? 8.034 1.540 13.643 1.00 88.50 185 HIS A CA 1
ATOM 1334 C C . HIS A 1 185 ? 6.718 1.538 14.414 1.00 88.50 185 HIS A C 1
ATOM 1336 O O . HIS A 1 185 ? 5.712 2.049 13.911 1.00 88.50 185 HIS A O 1
ATOM 1342 N N . SER A 1 186 ? 6.701 0.955 15.612 1.00 64.50 186 SER A N 1
ATOM 1343 C CA . SER A 1 186 ? 5.531 1.049 16.480 1.00 64.50 186 SER A CA 1
ATOM 1344 C C . SER A 1 186 ? 5.262 2.516 16.821 1.00 64.50 1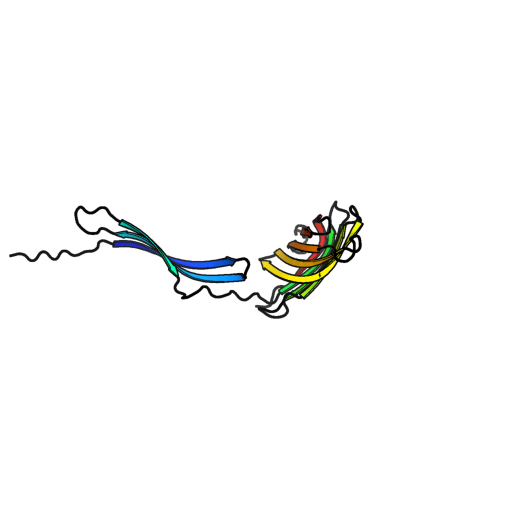86 SER A C 1
ATOM 1346 O O . SER A 1 186 ? 6.181 3.261 17.175 1.00 64.50 186 SER A O 1
ATOM 1348 N N . SER A 1 187 ? 3.999 2.942 16.733 1.00 53.47 187 SER A N 1
ATOM 1349 C CA . SER A 1 187 ? 3.530 4.095 17.500 1.00 53.47 187 SER A CA 1
ATOM 1350 C C . SER A 1 187 ? 3.903 3.839 18.955 1.00 53.47 187 SER A C 1
ATOM 1352 O O . SER A 1 187 ? 3.568 2.790 19.507 1.00 53.47 187 SER A O 1
ATOM 1354 N N . ALA A 1 188 ? 4.619 4.766 19.588 1.00 37.34 188 ALA A N 1
ATOM 1355 C CA . ALA A 1 188 ? 4.631 4.799 21.040 1.00 37.34 188 ALA A CA 1
ATOM 1356 C C . ALA A 1 188 ? 3.175 5.001 21.485 1.00 37.34 188 ALA A C 1
ATOM 1358 O O . ALA A 1 188 ? 2.545 5.982 21.081 1.00 37.34 188 ALA A O 1
ATOM 1359 N N . SER A 1 189 ? 2.652 4.015 22.211 1.00 33.56 189 SER A N 1
ATOM 1360 C CA . SER A 1 189 ? 1.334 4.069 22.834 1.00 33.56 189 SER A CA 1
ATOM 1361 C C . SER A 1 189 ? 1.282 5.107 23.949 1.00 33.56 189 SER A C 1
ATOM 1363 O O . SER A 1 189 ? 2.346 5.402 24.543 1.00 33.56 189 SER A O 1
#